Protein AF-A0A934X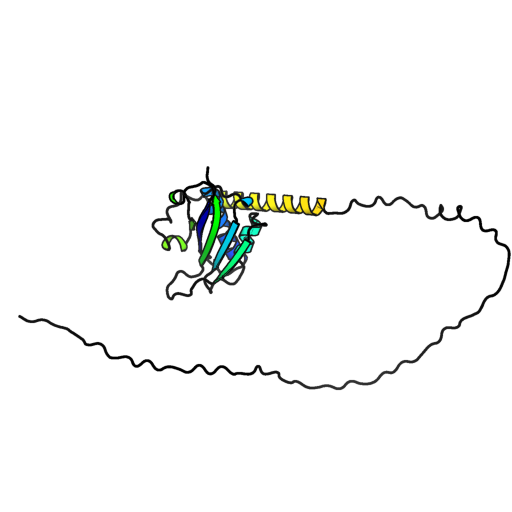RV8-F1 (afdb_monomer)

Radius of gyration: 34.75 Å; Cα contacts (8 Å, |Δi|>4): 257; chains: 1; bounding box: 82×87×106 Å

pLDDT: mean 76.6, std 26.02, range [30.84, 98.75]

Mean predicted aligned error: 16.22 Å

Nearest PDB structures (foldseek):
  1ufy-assembly1_A  TM=9.567E-01  e=1.378E-13  Thermus thermophilus HB8
  1xho-assembly1_B  TM=9.890E-01  e=2.404E-12  Acetivibrio thermocellus
  1dbf-assembly1_C  TM=9.463E-01  e=2.730E-12  Bacillus subtilis
  1fnk-assembly1_A  TM=9.542E-01  e=5.153E-12  Bacillus subtilis
  8cuu-assembly1_B 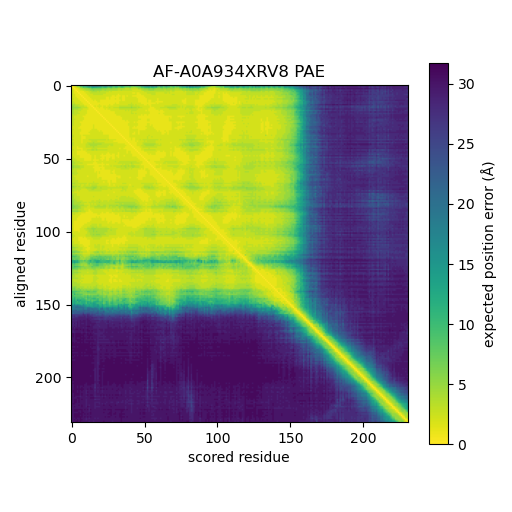 TM=9.076E-01  e=9.876E-13  synthetic construct

Secondary structure (DSSP, 8-state):
---EEEEEEEEEE-SS--HHHHHHHHHHHHHHHHHHHT--GGGEEEEEEEE-TT--SS-THHHHHHTT-SSSEEEEEEPP--TTS--SEEEEEEEEEESS-GGG---EE-GGGGGG-TTT--PPPP-HHHHHHHHHHHHHHHHHHHHHHHHHTSPP--------TTGGGSS----------------------------------PPP----------PPPPP--------

Sequence (231 aa):
MTIVCRGVRGATTVDSNTREEVLRRTREMLALMIRLNGIHPDEVAAALFTTTTDVNSEFPAFAARQLGWLNAALMCGHEMAVPGALGMCIRVLVFWNTDRAAADLHHVYVRGARHLRPDKAALPPVNWDSLNDWIERQMQSWRERRQAQNQALLPPRRARAGRNRYDLCQLRGFSAHENSRQPSIEPRSGPGHRGRARRRSRDGERLPRHFRASMVRIRSKPASSTSTSRC

Solvent-accessible surface area (backbone atoms only — not comparable to full-atom values): 14881 Å² total; per-residue (Å²): 133,69,75,41,80,41,82,43,44,39,29,31,44,43,97,53,70,38,48,67,43,45,35,48,46,41,36,56,51,51,51,49,36,29,69,70,60,66,62,53,55,91,39,33,63,32,35,44,32,30,23,25,84,75,46,75,55,62,68,54,61,57,28,45,42,51,70,53,38,73,86,32,49,69,47,78,49,71,43,86,88,56,88,93,54,82,67,39,28,43,36,36,41,33,37,32,53,37,65,72,57,80,90,77,58,58,46,38,32,38,76,78,32,25,74,80,40,69,94,54,32,82,66,78,90,78,60,62,67,68,49,49,58,48,51,52,54,49,34,49,55,47,50,51,52,50,50,52,52,56,57,69,68,50,75,80,79,75,73,78,72,81,72,62,88,72,72,77,70,75,84,64,91,68,85,91,73,87,79,94,80,87,82,90,81,84,87,84,85,83,85,89,82,88,85,86,89,87,83,88,78,94,83,82,88,78,81,88,87,83,80,86,78,84,81,80,84,78,82,81,79,85,84,85,85,86,80,85,89,84,135

Foldseek 3Di:
DDWDWDKAKWKDAFPDQAACRLLVRLLLGVLVQCVQAVADLVQWQAKEKEAAPRRDNDDSVVSVVLLPNVPHHYYYYYDDPDPPDDHRMMMMIITGTDPDDNVSRQHDQDDPRCVVCVPRNDDDDDDSVVSVVVSVVSSVVVVVVVVVVVVVPDDPDPDPPPPPVPPVPPPDPDDDDDDDDDDDDDDDDDDDDDDDDDDDDDDDDDDDDDDDDDDDDDDDDDDDDDDDDDD

Structure (mmCIF, N/CA/C/O backbone):
data_AF-A0A934XRV8-F1
#
_entry.id   AF-A0A934XRV8-F1
#
loop_
_atom_site.group_PDB
_atom_site.id
_atom_site.type_symbol
_atom_site.label_atom_id
_atom_site.label_alt_id
_atom_site.label_comp_id
_atom_site.label_asym_id
_atom_site.label_entity_id
_atom_site.label_seq_id
_atom_site.pdbx_PDB_ins_code
_atom_site.Cartn_x
_atom_site.Cartn_y
_atom_site.Cartn_z
_atom_site.occupancy
_atom_site.B_iso_or_equiv
_atom_site.auth_seq_id
_atom_site.auth_comp_id
_atom_site.auth_asym_id
_atom_site.auth_atom_id
_atom_site.pdbx_PDB_model_num
ATOM 1 N N . MET A 1 1 ? -22.792 -6.027 14.990 1.00 76.12 1 MET A N 1
ATOM 2 C CA . MET A 1 1 ? -21.979 -6.403 13.814 1.00 76.12 1 MET A CA 1
ATOM 3 C C . MET A 1 1 ? -20.724 -7.096 14.319 1.00 76.12 1 MET A C 1
ATOM 5 O O . MET A 1 1 ? -20.192 -6.662 15.333 1.00 76.12 1 MET A O 1
ATOM 9 N N . THR A 1 2 ? -20.313 -8.203 13.702 1.00 89.88 2 THR A N 1
ATOM 10 C CA . THR A 1 2 ? -19.162 -8.995 14.170 1.00 89.88 2 THR A CA 1
ATOM 11 C C . THR A 1 2 ? -17.895 -8.502 13.488 1.00 89.88 2 THR A C 1
ATOM 13 O O . THR A 1 2 ? -17.806 -8.556 12.265 1.00 89.88 2 THR A O 1
ATOM 16 N N . ILE A 1 3 ? -16.915 -8.052 14.270 1.00 94.56 3 ILE A N 1
ATOM 17 C CA . ILE A 1 3 ? -15.599 -7.663 13.757 1.00 94.56 3 ILE A CA 1
ATOM 18 C C . ILE A 1 3 ? -14.755 -8.918 13.547 1.00 94.56 3 ILE A C 1
ATOM 20 O O . ILE A 1 3 ? -14.587 -9.725 14.462 1.00 94.56 3 ILE A O 1
ATOM 24 N N . VAL A 1 4 ? -14.218 -9.078 12.340 1.00 96.56 4 VAL A N 1
ATOM 25 C CA . VAL A 1 4 ? -13.351 -10.198 11.961 1.00 96.56 4 VAL A CA 1
ATOM 26 C C . VAL A 1 4 ? -12.124 -9.694 11.209 1.00 96.56 4 VAL A C 1
ATOM 28 O O . VAL A 1 4 ? -12.176 -8.693 10.496 1.00 96.56 4 VAL A O 1
ATOM 31 N N . CYS A 1 5 ? -11.009 -10.411 11.336 1.00 97.38 5 CYS A N 1
ATOM 32 C CA . CYS A 1 5 ? -9.799 -10.093 10.585 1.00 97.38 5 CYS A CA 1
ATOM 33 C C . CYS A 1 5 ? -9.932 -10.565 9.129 1.00 97.38 5 CYS A C 1
ATOM 35 O O . CYS A 1 5 ? -10.217 -11.737 8.857 1.00 97.38 5 CYS A O 1
ATOM 37 N N . ARG A 1 6 ? -9.724 -9.649 8.179 1.00 97.75 6 ARG A N 1
ATOM 38 C CA . ARG A 1 6 ? -9.790 -9.884 6.734 1.00 97.75 6 ARG A CA 1
ATOM 39 C C . ARG A 1 6 ? -8.506 -9.445 6.041 1.00 97.75 6 ARG A C 1
ATOM 41 O O . ARG A 1 6 ? -7.846 -8.495 6.448 1.00 97.75 6 ARG A O 1
ATOM 48 N N . GLY A 1 7 ? -8.172 -10.142 4.958 1.00 97.88 7 GLY A N 1
ATOM 49 C CA . GLY A 1 7 ? -7.021 -9.829 4.118 1.00 97.88 7 GLY A CA 1
ATOM 50 C C . GLY A 1 7 ? -7.393 -8.926 2.943 1.00 97.88 7 GLY A C 1
ATOM 51 O O . GLY A 1 7 ? -8.148 -9.352 2.070 1.00 97.88 7 GLY A O 1
ATOM 52 N N . VAL A 1 8 ? -6.809 -7.730 2.856 1.00 98.12 8 VAL A N 1
ATOM 53 C CA . VAL A 1 8 ? -6.907 -6.863 1.667 1.00 98.12 8 VAL A CA 1
ATOM 54 C C . VAL A 1 8 ? -5.588 -6.917 0.903 1.00 98.12 8 VAL A C 1
ATOM 56 O O . VAL A 1 8 ? -4.509 -6.786 1.477 1.00 98.12 8 VAL A O 1
ATOM 59 N N . ARG A 1 9 ? -5.664 -7.132 -0.413 1.00 98.19 9 ARG A N 1
ATOM 60 C CA . ARG A 1 9 ? -4.484 -7.281 -1.279 1.00 98.19 9 ARG A CA 1
ATOM 61 C C . ARG A 1 9 ? -4.263 -6.018 -2.089 1.00 98.19 9 ARG A C 1
ATOM 63 O O . ARG A 1 9 ? -5.220 -5.453 -2.612 1.00 98.19 9 ARG A O 1
ATOM 70 N N . GLY A 1 10 ? -3.000 -5.643 -2.229 1.00 98.25 10 GLY A N 1
ATOM 71 C CA . GLY A 1 10 ? -2.552 -4.615 -3.155 1.00 98.25 10 GLY A CA 1
ATOM 72 C C . GLY A 1 10 ? -1.364 -5.101 -3.980 1.00 98.25 10 GLY A C 1
ATOM 73 O O . GLY A 1 10 ? -0.555 -5.896 -3.490 1.00 98.25 10 GLY A O 1
ATOM 74 N N . ALA A 1 11 ? -1.255 -4.641 -5.222 1.00 98.44 11 ALA A N 1
ATOM 75 C CA . ALA A 1 11 ? -0.045 -4.761 -6.021 1.00 98.44 11 ALA A CA 1
ATOM 76 C C . ALA A 1 11 ? 0.122 -3.574 -6.981 1.00 98.44 11 ALA A C 1
ATOM 78 O O . ALA A 1 11 ? -0.841 -3.079 -7.574 1.00 98.44 11 ALA A O 1
ATOM 79 N N . THR A 1 12 ? 1.370 -3.150 -7.158 1.00 98.31 12 THR A N 1
ATOM 80 C CA . THR A 1 12 ? 1.781 -2.083 -8.076 1.00 98.31 12 THR A CA 1
ATOM 81 C C . THR A 1 12 ? 3.145 -2.411 -8.683 1.00 98.31 12 THR A C 1
ATOM 83 O O . THR A 1 12 ? 3.825 -3.342 -8.243 1.00 98.31 12 THR A O 1
ATOM 86 N N . THR A 1 13 ? 3.547 -1.650 -9.694 1.00 98.38 13 THR A N 1
ATOM 87 C CA . THR A 1 13 ? 4.891 -1.706 -10.277 1.00 98.38 13 THR A CA 1
ATOM 88 C C . THR A 1 13 ? 5.576 -0.351 -10.178 1.00 98.38 13 THR A C 1
ATOM 90 O O . THR A 1 13 ? 4.909 0.688 -10.168 1.00 98.38 13 THR A O 1
ATOM 93 N N . VAL A 1 14 ? 6.902 -0.379 -10.100 1.00 98.31 14 VAL A N 1
ATOM 94 C CA . VAL A 1 14 ? 7.777 0.796 -10.162 1.00 98.31 14 VAL A CA 1
ATOM 95 C C . VAL A 1 14 ? 8.456 0.859 -11.525 1.00 98.31 14 VAL A C 1
ATOM 97 O O . VAL A 1 14 ? 8.804 -0.177 -12.085 1.00 98.31 14 VAL A O 1
ATOM 100 N N . ASP A 1 15 ? 8.654 2.064 -12.060 1.00 97.38 15 ASP A N 1
ATOM 101 C CA . ASP A 1 15 ? 9.327 2.222 -13.360 1.00 97.38 15 ASP A CA 1
ATOM 102 C C . ASP A 1 15 ? 10.857 2.212 -13.212 1.00 97.38 15 ASP A C 1
ATOM 104 O O . ASP A 1 15 ? 11.587 1.890 -14.145 1.00 97.38 15 ASP A O 1
ATOM 108 N N . SER A 1 16 ? 11.357 2.553 -12.020 1.00 97.75 16 SER A N 1
ATOM 109 C CA . SER A 1 16 ? 12.780 2.540 -11.684 1.00 97.75 16 SER A CA 1
ATOM 110 C C . SER A 1 16 ? 12.999 2.139 -10.223 1.00 97.75 16 SER A C 1
ATOM 112 O O . SER A 1 16 ? 12.170 2.416 -9.354 1.00 97.75 16 SER A O 1
ATOM 114 N N . ASN A 1 17 ? 14.121 1.475 -9.937 1.00 98.12 17 ASN A N 1
ATOM 115 C CA . ASN A 1 17 ? 14.487 1.057 -8.582 1.00 98.12 17 ASN A CA 1
ATOM 116 C C . ASN A 1 17 ? 15.161 2.220 -7.832 1.00 98.12 17 ASN A C 1
ATOM 118 O O . ASN A 1 17 ? 16.349 2.185 -7.523 1.00 98.12 17 ASN A O 1
ATOM 122 N N . THR A 1 18 ? 14.395 3.278 -7.569 1.00 98.62 18 THR A N 1
ATOM 123 C CA . THR A 1 18 ? 14.818 4.441 -6.774 1.00 98.62 18 THR A CA 1
ATOM 124 C C . THR A 1 18 ? 13.965 4.552 -5.517 1.00 98.62 18 THR A C 1
ATOM 126 O O . THR A 1 18 ? 12.838 4.048 -5.474 1.00 98.62 18 THR A O 1
ATOM 129 N N . ARG A 1 19 ? 14.504 5.178 -4.466 1.00 98.44 19 ARG A N 1
ATOM 130 C CA . ARG A 1 19 ? 13.808 5.319 -3.181 1.00 98.44 19 ARG A CA 1
ATOM 131 C C . ARG A 1 19 ? 12.492 6.075 -3.357 1.00 98.44 19 ARG A C 1
ATOM 133 O O . ARG A 1 19 ? 11.453 5.675 -2.834 1.00 98.44 19 ARG A O 1
ATOM 140 N N . GLU A 1 20 ? 12.534 7.168 -4.105 1.00 98.12 20 GLU A N 1
ATOM 141 C CA . GLU A 1 20 ? 11.407 8.060 -4.351 1.00 98.12 20 GLU A CA 1
ATOM 142 C C . GLU A 1 20 ? 10.283 7.318 -5.073 1.00 98.12 20 GLU A C 1
ATOM 144 O O . GLU A 1 20 ? 9.124 7.410 -4.663 1.00 98.12 20 GLU A O 1
ATOM 149 N N . GLU A 1 21 ? 10.635 6.533 -6.093 1.00 98.12 21 GLU A N 1
ATOM 150 C CA . GLU A 1 21 ? 9.684 5.774 -6.896 1.00 98.12 21 GLU A CA 1
ATOM 151 C C . GLU A 1 21 ? 9.015 4.660 -6.087 1.00 98.12 21 GLU A C 1
ATOM 153 O O . GLU A 1 21 ? 7.784 4.576 -6.057 1.00 98.12 21 GLU A O 1
ATOM 158 N N . VAL A 1 22 ? 9.799 3.859 -5.357 1.00 98.56 22 VAL A N 1
ATOM 159 C CA . VAL A 1 22 ? 9.279 2.795 -4.481 1.00 98.56 22 VAL A CA 1
ATOM 160 C C . VAL A 1 22 ? 8.286 3.358 -3.474 1.00 98.56 22 VAL A C 1
ATOM 162 O O . VAL A 1 22 ? 7.170 2.845 -3.336 1.00 98.56 22 VAL A O 1
ATOM 165 N N . LEU A 1 23 ? 8.648 4.449 -2.800 1.00 98.44 23 LEU A N 1
ATOM 166 C CA . LEU A 1 23 ? 7.772 5.055 -1.808 1.00 98.44 23 LEU A CA 1
ATOM 167 C C . LEU A 1 23 ? 6.529 5.680 -2.442 1.00 98.44 23 LEU A C 1
ATOM 169 O O . LEU A 1 23 ? 5.434 5.526 -1.905 1.00 98.44 23 LEU A O 1
ATOM 173 N N . ARG A 1 24 ? 6.667 6.366 -3.581 1.00 98.12 24 ARG A N 1
ATOM 174 C CA . ARG A 1 24 ? 5.544 7.002 -4.277 1.00 98.12 24 ARG A CA 1
ATOM 175 C C . ARG A 1 24 ? 4.526 5.977 -4.758 1.00 98.12 24 ARG A C 1
ATOM 177 O O . ARG A 1 24 ? 3.354 6.093 -4.408 1.00 98.12 24 ARG A O 1
ATOM 184 N N . ARG A 1 25 ? 4.966 4.937 -5.471 1.00 98.12 25 ARG A N 1
ATOM 185 C CA . ARG A 1 25 ? 4.078 3.871 -5.961 1.00 98.12 25 ARG A CA 1
ATOM 186 C C . ARG A 1 25 ? 3.420 3.107 -4.816 1.00 98.12 25 ARG A C 1
ATOM 188 O O . ARG A 1 25 ? 2.241 2.766 -4.914 1.00 98.12 25 ARG A O 1
ATOM 195 N N . THR A 1 26 ? 4.142 2.885 -3.717 1.00 98.50 26 THR A N 1
ATOM 196 C CA . THR A 1 26 ? 3.567 2.248 -2.524 1.00 98.50 26 THR A CA 1
ATOM 197 C C . THR A 1 26 ? 2.509 3.136 -1.866 1.00 98.50 26 THR A C 1
ATOM 199 O O . THR A 1 26 ? 1.432 2.639 -1.544 1.00 98.50 26 THR A O 1
ATOM 202 N N . ARG A 1 27 ? 2.760 4.447 -1.708 1.00 98.19 27 ARG A N 1
ATOM 203 C CA . ARG A 1 27 ? 1.769 5.396 -1.162 1.00 98.19 27 ARG A CA 1
ATOM 204 C C . ARG A 1 27 ? 0.512 5.456 -2.019 1.00 98.19 27 ARG A C 1
ATOM 206 O O . ARG A 1 27 ? -0.577 5.349 -1.476 1.00 98.19 27 ARG A O 1
ATOM 213 N N . GLU A 1 28 ? 0.660 5.579 -3.335 1.00 98.19 28 GLU A N 1
ATOM 214 C CA . GLU A 1 28 ? -0.455 5.582 -4.289 1.00 98.19 28 GLU A CA 1
ATOM 215 C C . GLU A 1 28 ? -1.332 4.327 -4.147 1.00 98.19 28 GLU A C 1
ATOM 217 O O . GLU A 1 28 ? -2.554 4.420 -4.034 1.00 98.19 28 GLU A O 1
ATOM 222 N N . MET A 1 29 ? -0.707 3.146 -4.099 1.00 98.19 29 MET A N 1
ATOM 223 C CA . MET A 1 29 ? -1.409 1.875 -3.913 1.00 98.19 29 MET A CA 1
ATOM 224 C C . MET A 1 29 ? -2.157 1.829 -2.573 1.00 98.19 29 MET A C 1
ATOM 226 O O . MET A 1 29 ? -3.347 1.518 -2.549 1.00 98.19 29 MET A O 1
ATOM 230 N N . LEU A 1 30 ? -1.487 2.159 -1.464 1.00 98.31 30 LEU A N 1
ATOM 231 C CA . LEU A 1 30 ? -2.097 2.155 -0.130 1.00 98.31 30 LEU A CA 1
ATOM 232 C C . LEU A 1 30 ? -3.222 3.191 -0.008 1.00 98.31 30 LEU A C 1
ATOM 234 O O . LEU A 1 30 ? -4.266 2.894 0.564 1.00 98.31 30 LEU A O 1
ATOM 238 N N . ALA A 1 31 ? -3.051 4.379 -0.586 1.00 97.69 31 ALA A N 1
ATOM 239 C CA . ALA A 1 31 ? -4.060 5.431 -0.598 1.00 97.69 31 ALA A CA 1
ATOM 240 C C . ALA A 1 31 ? -5.339 4.989 -1.317 1.00 97.69 31 ALA A C 1
ATOM 242 O O . ALA A 1 31 ? -6.440 5.227 -0.821 1.00 97.69 31 ALA A O 1
ATOM 243 N N . LEU A 1 32 ? -5.212 4.293 -2.451 1.00 97.12 32 LEU A N 1
ATOM 244 C CA . LEU A 1 32 ? -6.364 3.698 -3.132 1.00 97.12 32 LEU A CA 1
ATOM 245 C C . LEU A 1 32 ? -7.038 2.624 -2.286 1.00 97.12 32 LEU A C 1
ATOM 247 O O . LEU A 1 32 ? -8.263 2.616 -2.190 1.00 97.12 32 LEU A O 1
ATOM 251 N N . MET A 1 33 ? -6.257 1.750 -1.645 1.00 97.31 33 MET A N 1
ATOM 252 C CA . MET A 1 33 ? -6.807 0.727 -0.752 1.00 97.31 33 MET A CA 1
ATOM 253 C C . MET A 1 33 ? -7.605 1.367 0.384 1.00 97.31 33 MET A C 1
ATOM 255 O O . MET A 1 33 ? -8.720 0.927 0.654 1.00 97.31 33 MET A O 1
ATOM 259 N N . ILE A 1 34 ? -7.071 2.428 0.996 1.00 96.94 34 ILE A N 1
ATOM 260 C CA . ILE A 1 34 ? -7.740 3.186 2.056 1.00 96.94 34 ILE A CA 1
ATOM 261 C C . ILE A 1 34 ? -9.022 3.833 1.529 1.00 96.94 34 ILE A C 1
ATOM 263 O O . ILE A 1 34 ? -10.073 3.641 2.127 1.00 96.94 34 ILE A O 1
ATOM 267 N N . ARG A 1 35 ? -8.981 4.545 0.395 1.00 95.31 35 ARG A N 1
ATOM 268 C CA . ARG A 1 35 ? -10.158 5.250 -0.144 1.00 95.31 35 ARG A CA 1
ATOM 269 C C . ARG A 1 35 ? -11.288 4.314 -0.569 1.00 95.31 35 ARG A C 1
ATOM 271 O O . ARG A 1 35 ? -12.445 4.646 -0.352 1.00 95.31 35 ARG A O 1
ATOM 278 N N . LEU A 1 36 ? -10.968 3.173 -1.178 1.00 95.50 36 LEU A N 1
ATOM 279 C CA . LEU A 1 36 ? -11.979 2.225 -1.661 1.00 95.50 36 LEU A CA 1
ATOM 280 C C . LEU A 1 36 ? -12.593 1.396 -0.530 1.00 95.50 36 LEU A C 1
ATOM 282 O O . LEU A 1 36 ? -13.754 0.999 -0.609 1.00 95.50 36 LEU A O 1
ATOM 286 N N . ASN A 1 37 ? -11.816 1.114 0.517 1.00 96.69 37 ASN A N 1
ATOM 287 C CA . ASN A 1 37 ? -12.275 0.267 1.612 1.00 96.69 37 ASN A CA 1
ATOM 288 C C . ASN A 1 37 ? -12.726 1.052 2.853 1.00 96.69 37 ASN A C 1
ATOM 290 O O . ASN A 1 37 ? -13.469 0.504 3.659 1.00 96.69 37 ASN A O 1
ATOM 294 N N . GLY A 1 38 ? -12.325 2.316 3.002 1.00 95.75 38 GLY A N 1
ATOM 295 C CA . GLY A 1 38 ? -12.568 3.107 4.210 1.00 95.75 38 GLY A CA 1
ATOM 296 C C . GLY A 1 38 ? -11.696 2.688 5.398 1.00 95.75 38 GLY A C 1
ATOM 297 O O . GLY A 1 38 ? -12.114 2.854 6.533 1.00 95.75 38 GLY A O 1
ATOM 298 N N . ILE A 1 39 ? -10.510 2.121 5.148 1.00 97.06 39 ILE A N 1
ATOM 299 C CA . ILE A 1 39 ? -9.637 1.569 6.199 1.00 97.06 39 ILE A CA 1
ATOM 300 C C . ILE A 1 39 ? -9.147 2.685 7.124 1.00 97.06 39 ILE A C 1
ATOM 302 O O . ILE A 1 39 ? -8.450 3.599 6.668 1.00 97.06 39 ILE A O 1
ATOM 306 N N . HIS A 1 40 ? -9.418 2.563 8.424 1.00 95.12 40 HIS A N 1
ATO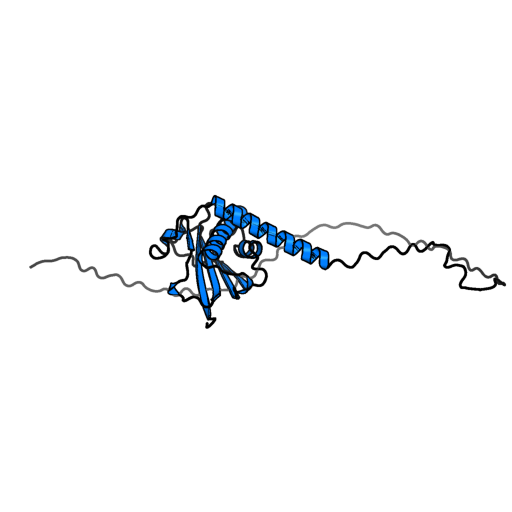M 307 C CA . HIS A 1 40 ? -8.804 3.422 9.429 1.00 95.12 40 HIS A CA 1
ATOM 308 C C . HIS A 1 40 ? -7.479 2.816 9.938 1.00 95.12 40 HIS A C 1
ATOM 310 O O . HIS A 1 40 ? -7.407 1.603 10.145 1.00 95.12 40 HIS A O 1
ATOM 316 N N . PRO A 1 41 ? -6.413 3.612 10.174 1.00 92.88 41 PRO A N 1
ATOM 317 C CA . PRO A 1 41 ? -5.129 3.091 10.659 1.00 92.88 41 PRO A CA 1
ATOM 318 C C . PRO A 1 41 ? -5.217 2.244 11.935 1.00 92.88 41 PRO A C 1
ATOM 320 O O . PRO A 1 41 ? -4.496 1.258 12.048 1.00 92.88 41 PRO A O 1
ATOM 323 N N . ASP A 1 42 ? -6.113 2.596 12.861 1.00 93.88 42 ASP A N 1
ATOM 324 C CA . ASP A 1 42 ? -6.288 1.878 14.136 1.00 93.88 42 ASP A CA 1
ATOM 325 C C . ASP A 1 42 ? -6.960 0.500 13.980 1.00 93.88 42 ASP A C 1
ATOM 327 O O . ASP A 1 42 ? -6.910 -0.326 14.887 1.00 93.88 42 ASP A O 1
ATOM 331 N N . GLU A 1 43 ? -7.562 0.222 12.823 1.00 96.06 43 GLU A N 1
ATOM 332 C CA . GLU A 1 43 ? -8.195 -1.066 12.516 1.00 96.06 43 GLU A CA 1
ATOM 333 C C . GLU A 1 43 ? -7.223 -2.044 11.834 1.00 96.06 43 GLU A C 1
ATOM 335 O O . GLU A 1 43 ? -7.535 -3.226 11.644 1.00 96.06 43 GLU A O 1
ATOM 340 N N . VAL A 1 44 ? -6.043 -1.565 11.430 1.00 97.62 44 VAL A N 1
ATOM 341 C CA . VAL A 1 44 ? -5.021 -2.375 10.766 1.00 97.62 44 VAL A CA 1
ATOM 342 C C . VAL A 1 44 ? -4.214 -3.127 11.816 1.00 97.62 44 VAL A C 1
ATOM 344 O O . VAL A 1 44 ? -3.372 -2.556 12.505 1.00 97.62 44 VAL A O 1
ATOM 347 N N . ALA A 1 45 ? -4.421 -4.440 11.897 1.00 96.62 45 ALA A N 1
ATOM 348 C CA . ALA A 1 45 ? -3.664 -5.299 12.800 1.00 96.62 45 ALA A CA 1
ATOM 349 C C . ALA A 1 45 ? -2.198 -5.428 12.351 1.00 96.62 45 ALA A C 1
ATOM 351 O O . ALA A 1 45 ? -1.268 -5.276 13.144 1.00 96.62 45 ALA A O 1
ATOM 352 N N . ALA A 1 46 ? -1.987 -5.706 11.062 1.00 98.31 46 ALA A N 1
ATOM 353 C CA . ALA A 1 46 ? -0.661 -5.884 10.482 1.00 98.31 46 ALA A CA 1
ATOM 354 C C . ALA A 1 46 ? -0.671 -5.690 8.961 1.00 98.31 46 ALA A C 1
ATOM 356 O O . ALA A 1 46 ? -1.714 -5.784 8.314 1.00 98.31 46 ALA A O 1
ATOM 357 N N . ALA A 1 47 ? 0.504 -5.492 8.366 1.00 98.62 47 ALA A N 1
ATOM 358 C CA . ALA A 1 47 ? 0.678 -5.549 6.921 1.00 98.62 47 ALA A CA 1
ATOM 359 C C . ALA A 1 47 ? 2.012 -6.191 6.526 1.00 98.62 47 ALA A C 1
ATOM 361 O O . ALA A 1 47 ? 3.072 -5.869 7.069 1.00 98.62 47 ALA A O 1
ATOM 362 N N . LEU A 1 48 ? 1.944 -7.084 5.540 1.00 98.75 48 LEU A N 1
ATOM 363 C CA . LEU A 1 48 ? 3.095 -7.745 4.935 1.00 98.75 48 LEU A CA 1
ATOM 364 C C . LEU A 1 48 ? 3.320 -7.165 3.546 1.00 98.75 48 LEU A C 1
ATOM 366 O O . LEU A 1 48 ? 2.439 -7.241 2.690 1.00 98.75 48 LEU A O 1
ATOM 370 N N . PHE A 1 49 ? 4.502 -6.609 3.324 1.00 98.75 49 PHE A N 1
ATOM 371 C CA . PHE A 1 49 ? 4.942 -6.108 2.031 1.00 98.75 49 PHE A CA 1
ATOM 372 C C . PHE A 1 49 ? 5.902 -7.109 1.406 1.00 98.75 49 PHE A C 1
ATOM 374 O O . PHE A 1 49 ? 6.828 -7.574 2.071 1.00 98.75 49 PHE A O 1
ATOM 381 N N . THR A 1 50 ? 5.718 -7.408 0.124 1.00 98.69 50 THR A N 1
ATOM 382 C CA . THR A 1 50 ? 6.706 -8.166 -0.645 1.00 98.69 50 THR A CA 1
ATOM 383 C C . THR A 1 50 ? 7.172 -7.368 -1.848 1.00 98.69 50 THR A C 1
ATOM 385 O O . THR A 1 50 ? 6.389 -6.652 -2.475 1.00 98.69 50 THR A O 1
ATOM 388 N N . THR A 1 51 ? 8.457 -7.466 -2.168 1.00 98.62 51 THR A N 1
ATOM 389 C CA . THR A 1 51 ? 9.022 -6.911 -3.399 1.00 98.62 51 THR A CA 1
ATOM 390 C C . THR A 1 51 ? 9.646 -8.014 -4.230 1.00 98.62 51 THR A C 1
ATOM 392 O O . THR A 1 51 ? 10.163 -8.991 -3.691 1.00 98.62 51 THR A O 1
ATOM 395 N N . THR A 1 52 ? 9.629 -7.880 -5.549 1.00 98.31 52 THR A N 1
ATOM 396 C CA . THR A 1 52 ? 10.549 -8.663 -6.378 1.00 98.31 52 THR A CA 1
ATOM 397 C C . THR A 1 52 ? 11.997 -8.279 -6.059 1.00 98.31 52 THR A C 1
ATOM 399 O O . THR A 1 52 ? 12.275 -7.185 -5.567 1.00 98.31 52 THR A O 1
ATOM 402 N N . THR A 1 53 ? 12.937 -9.196 -6.288 1.00 97.94 53 THR A N 1
ATOM 403 C CA . THR A 1 53 ? 14.347 -9.036 -5.880 1.00 97.94 53 THR A CA 1
ATOM 404 C C . THR A 1 53 ? 15.083 -7.910 -6.613 1.00 97.94 53 THR A C 1
ATOM 406 O O . THR A 1 53 ? 16.136 -7.467 -6.164 1.00 97.94 53 THR A O 1
ATOM 409 N N . ASP A 1 54 ? 14.534 -7.445 -7.735 1.00 97.81 54 ASP A N 1
ATOM 410 C CA . ASP A 1 54 ? 14.988 -6.287 -8.513 1.00 97.81 54 ASP A CA 1
ATOM 411 C C . ASP A 1 54 ? 14.576 -4.930 -7.899 1.00 97.81 54 ASP A C 1
ATOM 413 O O . ASP A 1 54 ? 15.046 -3.887 -8.353 1.00 97.81 54 ASP A O 1
ATOM 417 N N . VAL A 1 55 ? 13.770 -4.927 -6.828 1.00 98.38 55 VAL A N 1
ATOM 418 C CA . VAL A 1 55 ? 13.420 -3.738 -6.038 1.00 98.38 55 VAL A CA 1
ATOM 419 C C . VAL A 1 55 ? 14.058 -3.830 -4.654 1.00 98.38 55 VAL A C 1
ATOM 421 O O . VAL A 1 55 ? 13.609 -4.583 -3.784 1.00 98.38 55 VAL A O 1
ATOM 424 N N . ASN A 1 56 ? 15.108 -3.037 -4.452 1.00 97.44 56 ASN A N 1
ATOM 425 C CA . ASN A 1 56 ? 15.932 -3.047 -3.238 1.00 97.44 56 ASN A CA 1
ATOM 426 C C . ASN A 1 56 ? 16.380 -1.648 -2.771 1.00 97.44 56 ASN A C 1
ATOM 428 O O . ASN A 1 56 ? 17.189 -1.540 -1.853 1.00 97.44 56 ASN A O 1
ATOM 432 N N . SER A 1 57 ? 15.861 -0.582 -3.385 1.00 97.88 57 SER A N 1
ATOM 433 C CA . SER A 1 57 ? 16.240 0.798 -3.068 1.00 97.88 57 SER A CA 1
ATOM 434 C C . SER A 1 57 ? 15.632 1.336 -1.768 1.00 97.88 57 SER A C 1
ATOM 436 O O . SER A 1 57 ? 16.171 2.281 -1.196 1.00 97.88 57 SER A O 1
ATOM 438 N N . GLU A 1 58 ? 14.511 0.772 -1.304 1.00 98.19 58 GLU A N 1
ATOM 439 C CA . GLU A 1 58 ? 13.811 1.209 -0.093 1.00 98.19 58 GLU A CA 1
ATOM 440 C C . GLU A 1 58 ? 12.826 0.150 0.434 1.00 98.19 58 GLU A C 1
ATOM 442 O O . GLU A 1 58 ? 12.320 -0.678 -0.323 1.00 98.19 58 GLU A O 1
ATOM 447 N N . PHE A 1 59 ? 12.491 0.217 1.727 1.00 98.25 59 PHE A N 1
ATOM 448 C CA . PHE A 1 59 ? 11.424 -0.560 2.349 1.00 98.25 59 PHE A CA 1
ATOM 449 C C . PHE A 1 59 ? 10.031 0.044 2.078 1.00 98.25 59 PHE A C 1
ATOM 451 O O . PHE A 1 59 ? 9.719 1.133 2.578 1.00 98.25 59 PHE A O 1
ATOM 458 N N . PRO A 1 60 ? 9.112 -0.686 1.414 1.00 98.19 60 PRO A N 1
ATOM 459 C CA . PRO A 1 60 ? 7.751 -0.205 1.158 1.00 98.19 60 PRO A CA 1
ATOM 460 C C . PRO A 1 60 ? 6.968 0.150 2.432 1.00 98.19 60 PRO A C 1
ATOM 462 O O . PRO A 1 60 ? 6.182 1.096 2.436 1.00 98.19 60 PRO A O 1
ATOM 465 N N . ALA A 1 61 ? 7.218 -0.546 3.547 1.00 97.88 61 ALA A N 1
ATOM 466 C CA . ALA A 1 61 ? 6.567 -0.275 4.832 1.00 97.88 61 ALA A CA 1
ATOM 467 C C . ALA A 1 61 ? 6.763 1.170 5.332 1.00 97.88 61 ALA A C 1
ATOM 469 O O . ALA A 1 61 ? 5.941 1.678 6.098 1.00 97.88 61 ALA A O 1
ATOM 470 N N . PHE A 1 62 ? 7.816 1.868 4.893 1.00 97.69 62 PHE A N 1
ATOM 471 C CA . PHE A 1 62 ? 8.005 3.273 5.241 1.00 97.69 62 PHE A CA 1
ATOM 472 C C . PHE A 1 62 ? 6.875 4.162 4.693 1.00 97.69 62 PHE A C 1
ATOM 474 O O . PHE A 1 62 ? 6.432 5.076 5.387 1.00 97.69 62 PHE A O 1
ATOM 481 N N . ALA A 1 63 ? 6.330 3.849 3.512 1.00 97.50 63 ALA A N 1
ATOM 482 C CA . ALA A 1 63 ? 5.176 4.553 2.951 1.00 97.50 63 ALA A CA 1
ATOM 483 C C . ALA A 1 63 ? 3.917 4.407 3.825 1.00 97.50 63 ALA A C 1
ATOM 485 O O . ALA A 1 63 ? 3.184 5.376 4.009 1.00 97.50 63 ALA A O 1
ATOM 486 N N . ALA A 1 64 ? 3.687 3.234 4.421 1.00 97.06 64 ALA A N 1
ATOM 487 C CA . ALA A 1 64 ? 2.562 3.027 5.335 1.00 97.06 64 ALA A CA 1
ATOM 488 C C . ALA A 1 64 ? 2.689 3.885 6.605 1.00 97.06 64 ALA A C 1
ATOM 490 O O . ALA A 1 64 ? 1.722 4.512 7.035 1.00 97.06 64 ALA A O 1
ATOM 491 N N . ARG A 1 65 ? 3.904 4.008 7.159 1.00 95.31 65 ARG A N 1
ATOM 492 C CA . ARG A 1 65 ? 4.168 4.908 8.297 1.00 95.31 65 ARG A CA 1
ATOM 493 C C . ARG A 1 65 ? 3.896 6.371 7.952 1.00 95.31 65 ARG A C 1
ATOM 495 O O . ARG A 1 65 ? 3.359 7.099 8.780 1.00 95.31 65 ARG A O 1
ATOM 502 N N . GLN A 1 66 ? 4.226 6.798 6.731 1.00 93.75 66 GLN A N 1
ATOM 503 C CA . GLN A 1 66 ? 3.918 8.152 6.250 1.00 93.75 66 GLN A CA 1
ATOM 504 C C . GLN A 1 66 ? 2.407 8.423 6.164 1.00 93.75 66 GLN A C 1
ATOM 506 O O . GLN A 1 66 ? 1.990 9.567 6.323 1.00 93.75 66 GLN A O 1
ATOM 511 N N . LEU A 1 67 ? 1.600 7.380 5.949 1.00 93.75 67 LEU A N 1
ATOM 512 C CA . LEU A 1 67 ? 0.136 7.442 5.916 1.00 93.75 67 LEU A CA 1
ATOM 513 C C . LEU A 1 67 ? -0.520 7.227 7.293 1.00 93.75 67 LEU A C 1
ATOM 515 O O . LEU A 1 67 ? -1.744 7.158 7.377 1.00 93.75 67 LEU A O 1
ATOM 519 N N . GLY A 1 68 ? 0.266 7.147 8.372 1.00 92.62 68 GLY A N 1
ATOM 520 C CA . GLY A 1 68 ? -0.254 7.074 9.740 1.00 92.62 68 GLY A CA 1
ATOM 521 C C . GLY A 1 68 ? -0.328 5.683 10.350 1.00 92.62 68 GLY A C 1
ATOM 522 O O . GLY A 1 68 ? -0.805 5.549 11.472 1.00 92.62 68 GLY A O 1
ATOM 523 N N . TRP A 1 69 ? 0.164 4.643 9.673 1.00 94.25 69 TRP A N 1
ATOM 524 C CA . TRP A 1 69 ? 0.203 3.282 10.222 1.00 94.25 69 TRP A CA 1
ATOM 525 C C . TRP A 1 69 ? 1.386 3.135 11.189 1.00 94.25 69 TRP A C 1
ATOM 527 O O . TRP A 1 69 ? 2.328 2.381 10.951 1.00 94.25 69 TRP A O 1
ATOM 537 N N . LEU A 1 70 ? 1.380 3.942 12.251 1.00 91.81 70 LEU A N 1
ATOM 538 C CA . LEU A 1 70 ? 2.465 4.028 13.230 1.00 91.81 70 LEU A CA 1
ATOM 539 C C . LEU A 1 70 ? 2.415 2.886 14.251 1.00 91.81 70 LEU A C 1
ATOM 541 O O . LEU A 1 70 ? 3.466 2.460 14.722 1.00 91.81 70 LEU A O 1
ATOM 545 N N . ASN A 1 71 ? 1.211 2.390 14.547 1.00 92.12 71 ASN A N 1
ATOM 546 C CA . ASN A 1 71 ? 0.965 1.346 15.546 1.00 92.12 71 ASN A CA 1
ATOM 547 C C . ASN A 1 71 ? 0.786 -0.053 14.930 1.00 92.12 71 ASN A C 1
ATOM 549 O O . ASN A 1 71 ? 0.873 -1.049 15.642 1.00 92.12 71 ASN A O 1
ATOM 553 N N . ALA A 1 72 ? 0.548 -0.139 13.618 1.00 95.44 72 ALA A N 1
ATOM 554 C CA . ALA A 1 72 ? 0.378 -1.412 12.925 1.00 95.44 72 ALA A CA 1
ATOM 555 C C . ALA A 1 72 ? 1.710 -2.176 12.830 1.00 95.44 72 ALA A C 1
ATOM 557 O O . ALA A 1 72 ? 2.765 -1.587 12.572 1.00 95.44 72 ALA A O 1
ATOM 558 N N . ALA A 1 73 ? 1.668 -3.503 12.968 1.00 97.88 73 ALA A N 1
ATOM 559 C CA . ALA A 1 73 ? 2.842 -4.346 12.756 1.00 97.88 73 ALA A CA 1
ATOM 560 C C . ALA A 1 73 ? 3.163 -4.445 11.253 1.00 97.88 73 ALA A C 1
ATOM 562 O O . ALA A 1 73 ? 2.384 -4.998 10.477 1.00 97.88 73 ALA A O 1
ATOM 563 N N . LEU A 1 74 ? 4.311 -3.910 10.825 1.00 98.44 74 LEU A N 1
ATOM 564 C CA . LEU A 1 74 ? 4.722 -3.894 9.416 1.00 98.44 74 LEU A CA 1
ATOM 565 C C . LEU A 1 74 ? 5.949 -4.781 9.198 1.00 98.44 74 LEU A C 1
ATOM 567 O O . LEU A 1 74 ? 6.950 -4.635 9.899 1.00 98.44 74 LEU A O 1
ATOM 571 N N . MET A 1 75 ? 5.905 -5.640 8.181 1.00 98.62 75 MET A N 1
ATOM 572 C CA . MET A 1 75 ? 7.030 -6.492 7.783 1.00 98.62 75 MET A CA 1
ATOM 573 C C . MET A 1 75 ? 7.240 -6.424 6.271 1.00 98.62 75 MET A C 1
ATOM 575 O O . MET A 1 75 ? 6.280 -6.314 5.512 1.00 98.62 75 MET A O 1
ATOM 579 N N . CYS A 1 76 ? 8.499 -6.477 5.839 1.00 98.50 76 CYS A N 1
ATOM 580 C CA . CYS A 1 76 ? 8.878 -6.559 4.429 1.00 98.50 76 CYS A CA 1
ATOM 581 C C . CYS A 1 76 ? 9.612 -7.877 4.161 1.00 98.50 76 CYS A C 1
ATOM 583 O O . CYS A 1 76 ? 10.364 -8.343 5.014 1.00 98.50 76 CYS A O 1
ATOM 585 N N . GLY A 1 77 ? 9.434 -8.432 2.967 1.00 98.38 77 GLY A N 1
ATOM 586 C CA . GLY A 1 77 ? 10.191 -9.576 2.468 1.00 98.38 77 GLY A CA 1
ATOM 587 C C . GLY A 1 77 ? 10.357 -9.527 0.953 1.00 98.38 77 GLY A C 1
ATOM 588 O O . GLY A 1 77 ? 9.779 -8.671 0.281 1.00 98.38 77 GLY A O 1
ATOM 589 N N . HIS A 1 78 ? 11.132 -10.459 0.409 1.00 98.19 78 HIS A N 1
ATOM 590 C CA . HIS A 1 78 ? 11.183 -10.668 -1.033 1.00 98.19 78 HIS A CA 1
ATOM 591 C C . HIS A 1 78 ? 10.168 -11.723 -1.460 1.00 98.19 78 HIS A C 1
ATOM 593 O O . HIS A 1 78 ? 9.967 -12.729 -0.783 1.00 98.19 78 HIS A O 1
ATOM 599 N N . GLU A 1 79 ? 9.519 -11.460 -2.586 1.00 98.06 79 GLU A N 1
ATOM 600 C CA . GLU A 1 79 ? 8.630 -12.395 -3.256 1.00 98.06 79 GLU A CA 1
ATOM 601 C C . GLU A 1 79 ? 9.434 -13.519 -3.920 1.00 98.06 79 GLU A C 1
ATOM 603 O O . GLU A 1 79 ? 10.612 -13.355 -4.252 1.00 98.06 79 GLU A O 1
ATOM 608 N N . MET A 1 80 ? 8.783 -14.658 -4.152 1.00 97.50 80 MET A N 1
ATOM 609 C CA . MET A 1 80 ? 9.383 -15.761 -4.897 1.00 97.50 80 MET A CA 1
ATOM 610 C C . MET A 1 80 ? 9.871 -15.307 -6.287 1.00 97.50 80 MET A C 1
ATOM 612 O O . MET A 1 80 ? 9.115 -14.741 -7.080 1.00 97.50 80 MET A O 1
ATOM 616 N N . ALA A 1 81 ? 11.133 -15.607 -6.604 1.00 96.88 81 ALA A N 1
ATOM 617 C CA . ALA A 1 81 ? 11.767 -15.271 -7.879 1.00 96.88 81 ALA A CA 1
ATOM 618 C C . ALA A 1 81 ? 11.426 -16.305 -8.970 1.00 96.88 81 ALA A C 1
ATOM 620 O O . ALA A 1 81 ? 12.244 -17.151 -9.331 1.00 96.88 81 ALA A O 1
ATOM 621 N N . VAL A 1 82 ? 10.190 -16.260 -9.475 1.00 97.50 82 VAL A N 1
ATOM 622 C CA . VAL A 1 82 ? 9.733 -17.139 -10.566 1.00 97.50 82 VAL A CA 1
ATOM 623 C C . VAL A 1 82 ? 10.193 -16.591 -11.927 1.00 97.50 82 VAL A C 1
ATOM 625 O O . VAL A 1 82 ? 9.916 -15.426 -12.227 1.00 97.50 82 VAL A O 1
ATOM 628 N N . PRO A 1 83 ? 10.848 -17.396 -12.788 1.00 96.81 83 PRO A N 1
ATOM 629 C CA . PRO A 1 83 ? 11.226 -16.968 -14.136 1.00 96.81 83 PRO A CA 1
ATOM 630 C C . PRO A 1 83 ? 10.022 -16.496 -14.963 1.00 96.81 83 PRO A C 1
ATOM 632 O O . PRO A 1 83 ? 8.987 -17.157 -14.994 1.00 96.81 83 PRO A O 1
ATOM 635 N N . GLY A 1 84 ? 10.157 -15.351 -15.638 1.00 94.31 84 GLY A N 1
ATOM 636 C CA . GLY A 1 84 ? 9.089 -14.761 -16.457 1.00 94.31 84 GLY A CA 1
ATOM 637 C C . GLY A 1 84 ? 7.954 -14.099 -15.666 1.00 94.31 84 GLY A C 1
ATOM 638 O O . GLY A 1 84 ? 7.013 -13.589 -16.271 1.00 94.31 84 GLY A O 1
ATOM 639 N N . ALA A 1 85 ? 8.024 -14.078 -14.331 1.00 95.50 85 ALA A N 1
ATOM 640 C CA . ALA A 1 85 ? 7.063 -13.342 -13.521 1.00 95.50 85 ALA A CA 1
ATOM 641 C C . ALA A 1 85 ? 7.241 -11.823 -13.657 1.00 95.50 85 ALA A C 1
ATOM 643 O O . ALA A 1 85 ? 8.278 -11.319 -14.084 1.00 95.50 85 ALA A O 1
ATOM 644 N N . LEU A 1 86 ? 6.204 -11.088 -13.251 1.00 96.56 86 LEU A N 1
ATOM 645 C CA . LEU A 1 86 ? 6.202 -9.630 -13.261 1.00 96.56 86 LEU A CA 1
ATOM 646 C C . LEU A 1 86 ? 7.299 -9.076 -12.337 1.00 96.56 86 LEU A C 1
ATOM 648 O O . LEU A 1 86 ? 7.165 -9.175 -11.113 1.00 96.56 86 LEU A O 1
ATOM 652 N N . GLY A 1 87 ? 8.333 -8.483 -12.938 1.00 97.00 87 GLY A N 1
ATOM 653 C CA . GLY A 1 87 ? 9.406 -7.760 -12.252 1.00 97.00 87 GLY A CA 1
ATOM 654 C C . GLY A 1 87 ? 8.977 -6.380 -11.753 1.00 97.00 87 GLY A C 1
ATOM 655 O O . GLY A 1 87 ? 7.850 -5.935 -11.992 1.00 97.00 87 GLY A O 1
ATOM 656 N N . MET A 1 88 ? 9.886 -5.709 -11.047 1.00 98.00 88 MET A N 1
ATOM 657 C CA . MET A 1 88 ? 9.703 -4.355 -10.514 1.00 98.00 88 MET A CA 1
ATOM 658 C C . MET A 1 88 ? 8.384 -4.174 -9.745 1.00 98.00 88 MET A C 1
ATOM 660 O O . MET A 1 88 ? 7.714 -3.144 -9.841 1.00 98.00 88 MET A O 1
ATOM 664 N N . CYS A 1 89 ? 7.964 -5.203 -9.007 1.00 98.38 89 CYS A N 1
ATOM 665 C CA . CYS A 1 89 ? 6.628 -5.297 -8.436 1.00 98.38 89 CYS A CA 1
ATOM 666 C C . CYS A 1 89 ? 6.661 -5.259 -6.908 1.00 98.38 89 CYS A C 1
ATOM 668 O O . CYS A 1 89 ? 7.415 -5.984 -6.259 1.00 98.38 89 CYS A O 1
ATOM 670 N N . ILE A 1 90 ? 5.774 -4.442 -6.342 1.00 98.69 90 ILE A N 1
ATOM 671 C CA . ILE A 1 90 ? 5.536 -4.324 -4.905 1.00 98.69 90 ILE A CA 1
ATOM 672 C C . ILE A 1 90 ? 4.133 -4.855 -4.626 1.00 98.69 90 ILE A C 1
ATOM 674 O O . ILE A 1 90 ? 3.170 -4.465 -5.290 1.00 98.69 90 ILE A O 1
ATOM 678 N N . ARG A 1 91 ? 4.006 -5.733 -3.634 1.00 98.69 91 ARG A N 1
ATOM 679 C CA . ARG A 1 91 ? 2.741 -6.321 -3.190 1.00 98.69 91 ARG A CA 1
ATOM 680 C C . ARG A 1 91 ? 2.539 -6.042 -1.710 1.00 98.69 91 ARG A C 1
ATOM 682 O O . ARG A 1 91 ? 3.498 -5.896 -0.955 1.00 98.69 91 ARG A O 1
ATOM 689 N N . VAL A 1 92 ? 1.281 -5.998 -1.294 1.00 98.75 92 VAL A N 1
ATOM 690 C CA . VAL A 1 92 ? 0.901 -5.901 0.114 1.00 98.75 92 VAL A CA 1
ATOM 691 C C . VAL A 1 92 ? -0.259 -6.843 0.427 1.00 98.75 92 VAL A C 1
ATOM 693 O O . VAL A 1 92 ? -1.174 -7.029 -0.385 1.00 98.75 92 VAL A O 1
ATOM 696 N N . LEU A 1 93 ? -0.212 -7.440 1.614 1.00 98.69 93 LEU A N 1
ATOM 697 C CA . LEU A 1 93 ? -1.341 -8.070 2.283 1.00 98.69 93 LEU A CA 1
ATOM 698 C C . LEU A 1 93 ? -1.574 -7.340 3.605 1.00 98.69 93 LEU A C 1
ATOM 700 O O . LEU A 1 93 ? -0.719 -7.357 4.486 1.00 98.69 93 LEU A O 1
ATOM 704 N N . VAL A 1 94 ? -2.729 -6.697 3.722 1.00 98.56 94 VAL A N 1
ATOM 705 C CA . VAL A 1 94 ? -3.159 -5.976 4.921 1.00 98.56 94 VAL A CA 1
ATOM 706 C C . VAL A 1 94 ? -4.105 -6.873 5.704 1.00 98.56 94 VAL A C 1
ATOM 708 O O . VAL A 1 94 ? -5.083 -7.359 5.139 1.00 98.56 94 VAL A O 1
ATOM 711 N N . PHE A 1 95 ? -3.820 -7.073 6.985 1.00 98.38 95 PHE A N 1
ATOM 712 C CA . PHE A 1 95 ? -4.710 -7.710 7.949 1.00 98.38 95 PHE A CA 1
ATOM 713 C C . PHE A 1 95 ? -5.547 -6.621 8.619 1.00 98.38 95 PHE A C 1
ATOM 715 O O . PHE A 1 95 ? -5.034 -5.841 9.423 1.00 98.38 95 PHE A O 1
ATOM 722 N N . TRP A 1 96 ? -6.820 -6.543 8.244 1.00 98.25 96 TRP A N 1
ATOM 723 C CA . TRP A 1 96 ? -7.744 -5.486 8.640 1.00 98.25 96 TRP A CA 1
ATOM 724 C C . TRP A 1 96 ? -8.901 -6.056 9.457 1.00 98.25 96 TRP A C 1
ATOM 726 O O . TRP A 1 96 ? -9.568 -6.993 9.016 1.00 98.25 96 TRP A O 1
ATOM 736 N N . ASN A 1 97 ? -9.140 -5.498 10.642 1.00 97.75 97 ASN A N 1
ATOM 737 C CA . ASN A 1 97 ? -10.289 -5.841 11.471 1.00 97.75 97 ASN A CA 1
ATOM 738 C C . ASN A 1 97 ? -11.502 -5.032 11.011 1.00 97.75 97 ASN A C 1
ATOM 740 O O . ASN A 1 97 ? -11.532 -3.818 11.168 1.00 97.75 97 ASN A O 1
ATOM 744 N N . THR A 1 98 ? -12.496 -5.705 10.438 1.00 97.06 98 THR A N 1
ATOM 745 C CA . THR A 1 98 ? -13.664 -5.051 9.839 1.00 97.06 98 THR A CA 1
ATOM 746 C C . THR A 1 98 ? -14.918 -5.902 10.011 1.00 97.06 98 THR A C 1
ATOM 748 O O . THR A 1 98 ? -14.841 -7.121 10.184 1.00 97.06 98 THR A O 1
ATOM 751 N N . ASP A 1 99 ? -16.080 -5.262 9.968 1.00 96.38 99 ASP A N 1
ATOM 752 C CA . ASP A 1 99 ? -17.390 -5.904 9.854 1.00 96.38 99 ASP A CA 1
ATOM 753 C C . ASP A 1 99 ? -17.800 -6.178 8.396 1.00 96.38 99 ASP A C 1
ATOM 755 O O . ASP A 1 99 ? -18.779 -6.888 8.155 1.00 96.38 99 ASP A O 1
ATOM 759 N N . ARG A 1 100 ? -17.043 -5.667 7.414 1.00 95.75 100 ARG A N 1
ATOM 760 C CA . ARG A 1 100 ? -17.307 -5.891 5.989 1.00 95.75 100 ARG A CA 1
ATOM 761 C C . ARG A 1 100 ? -17.147 -7.360 5.605 1.00 95.75 100 ARG A C 1
ATOM 763 O O . ARG A 1 100 ? -16.219 -8.060 6.036 1.00 95.75 100 ARG A O 1
ATOM 770 N N . ALA A 1 101 ? -18.020 -7.827 4.714 1.00 94.94 101 ALA A N 1
ATOM 771 C CA . ALA A 1 101 ? -17.882 -9.154 4.135 1.00 94.94 101 ALA A CA 1
ATOM 772 C C . ALA A 1 101 ? -16.668 -9.206 3.197 1.00 94.94 101 ALA A C 1
ATOM 774 O O . ALA A 1 101 ? -16.317 -8.232 2.536 1.00 94.94 101 ALA A O 1
ATOM 775 N N . ALA A 1 102 ? -16.036 -10.379 3.096 1.00 93.75 102 ALA A N 1
ATOM 776 C CA . ALA A 1 102 ? -14.857 -10.563 2.248 1.00 93.75 102 ALA A CA 1
ATOM 777 C C . ALA A 1 102 ? -15.136 -10.291 0.755 1.00 93.75 102 ALA A C 1
ATOM 779 O O . ALA A 1 102 ? -14.231 -9.884 0.029 1.00 93.75 102 ALA A O 1
ATOM 780 N N . ALA A 1 103 ? -16.377 -10.511 0.308 1.00 93.31 103 ALA A N 1
ATOM 781 C CA . ALA A 1 103 ? -16.809 -10.251 -1.064 1.00 93.31 103 ALA A CA 1
ATOM 782 C C . ALA A 1 103 ? -16.839 -8.752 -1.407 1.00 93.31 103 ALA A C 1
ATOM 784 O O . ALA A 1 103 ? -16.619 -8.396 -2.562 1.00 93.31 103 ALA A O 1
ATOM 785 N N . ASP A 1 104 ? -17.027 -7.892 -0.404 1.00 93.62 104 ASP A N 1
ATOM 786 C CA . ASP A 1 104 ? -17.149 -6.444 -0.583 1.00 93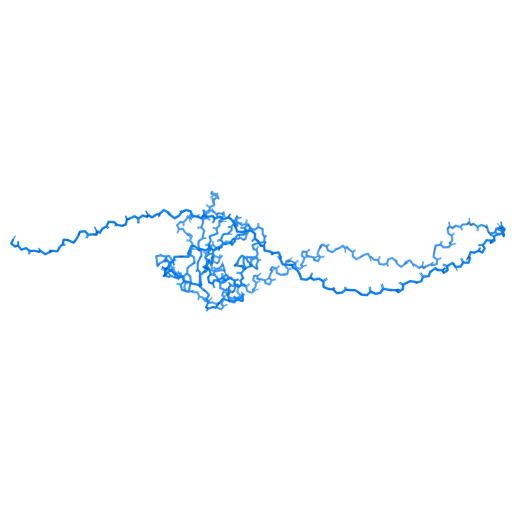.62 104 ASP A CA 1
ATOM 787 C C . ASP A 1 104 ? -15.792 -5.734 -0.534 1.00 93.62 104 ASP A C 1
ATOM 789 O O . ASP A 1 104 ? -15.730 -4.512 -0.646 1.00 93.62 104 ASP A O 1
ATOM 793 N N . LEU A 1 105 ? -14.697 -6.464 -0.306 1.00 95.25 105 LEU A N 1
ATOM 794 C CA . LEU A 1 105 ? -13.366 -5.880 -0.185 1.00 95.25 105 LEU A CA 1
ATOM 795 C C . LEU A 1 105 ? -12.784 -5.558 -1.561 1.00 95.25 105 LEU A C 1
ATOM 797 O O . LEU A 1 105 ? -12.667 -6.412 -2.444 1.00 95.25 105 LEU A O 1
ATOM 801 N N . HIS A 1 106 ? -12.326 -4.320 -1.714 1.00 95.88 106 HIS A N 1
ATOM 802 C CA . HIS A 1 106 ? -11.657 -3.863 -2.921 1.00 95.88 106 HIS A CA 1
ATOM 803 C C . HIS A 1 106 ? -10.156 -4.125 -2.821 1.00 95.88 106 HIS A C 1
ATOM 805 O O . HIS A 1 106 ? -9.416 -3.421 -2.129 1.00 95.88 106 HIS A O 1
ATOM 811 N N . HIS A 1 107 ? -9.698 -5.137 -3.549 1.00 96.94 107 HIS A N 1
ATOM 812 C CA . HIS A 1 107 ? -8.276 -5.377 -3.766 1.00 96.94 107 HIS A CA 1
ATOM 813 C C . HIS A 1 107 ? -7.755 -4.435 -4.858 1.00 96.94 107 HIS A C 1
ATOM 815 O O . HIS A 1 107 ? -8.435 -4.202 -5.853 1.00 96.94 107 HIS A O 1
ATOM 821 N N . VAL A 1 108 ? -6.545 -3.903 -4.694 1.00 97.38 108 VAL A N 1
ATOM 822 C CA . VAL A 1 108 ? -6.012 -2.855 -5.577 1.00 97.38 108 VAL A CA 1
ATOM 823 C C . VAL A 1 108 ? -4.864 -3.392 -6.416 1.00 97.38 108 VAL A C 1
ATOM 825 O O . VAL A 1 108 ? -3.763 -3.597 -5.918 1.00 97.38 108 VAL A O 1
ATOM 828 N N . TYR A 1 109 ? -5.101 -3.570 -7.713 1.00 97.06 109 TYR A N 1
ATOM 829 C CA . TYR A 1 109 ? -4.078 -3.945 -8.688 1.00 97.06 109 TYR A CA 1
ATOM 830 C C . TYR A 1 109 ? -3.935 -2.817 -9.704 1.00 97.06 109 TYR A C 1
ATOM 832 O O . TYR A 1 109 ? -4.842 -2.559 -10.493 1.00 97.06 109 TYR A O 1
ATOM 840 N N . VAL A 1 110 ? -2.809 -2.108 -9.679 1.00 95.44 110 VAL A N 1
ATOM 841 C CA . VAL A 1 110 ? -2.596 -0.925 -10.525 1.00 95.44 110 VAL A CA 1
ATOM 842 C C . VAL A 1 110 ? -1.312 -1.042 -11.338 1.00 95.44 110 VAL A C 1
ATOM 844 O O . VAL A 1 110 ? -0.415 -1.815 -11.011 1.00 95.44 110 VAL A O 1
ATOM 847 N N . ARG A 1 111 ? -1.221 -0.254 -12.418 1.00 94.50 111 ARG A N 1
ATOM 848 C CA . ARG A 1 111 ? -0.049 -0.216 -13.315 1.00 94.50 111 ARG A CA 1
ATOM 849 C C . ARG A 1 111 ? 0.215 -1.591 -13.939 1.00 94.50 111 ARG A C 1
ATOM 851 O O . ARG A 1 111 ? -0.742 -2.253 -14.343 1.00 94.50 111 ARG A O 1
ATOM 858 N N . GLY A 1 112 ? 1.472 -2.033 -14.007 1.00 93.81 112 GLY A N 1
ATOM 859 C CA . GLY A 1 112 ? 1.833 -3.340 -14.558 1.00 93.81 112 GLY A CA 1
ATOM 860 C C . GLY A 1 112 ? 1.205 -4.513 -13.799 1.00 93.81 112 GLY A C 1
ATOM 861 O O . GLY A 1 112 ? 0.955 -5.563 -14.389 1.00 93.81 112 GLY A O 1
ATOM 862 N N . ALA A 1 113 ? 0.842 -4.319 -12.525 1.00 95.69 113 ALA A N 1
ATOM 863 C CA . ALA A 1 113 ? 0.262 -5.359 -11.679 1.00 95.69 113 ALA A CA 1
ATOM 864 C C . ALA A 1 113 ? -1.211 -5.685 -11.983 1.00 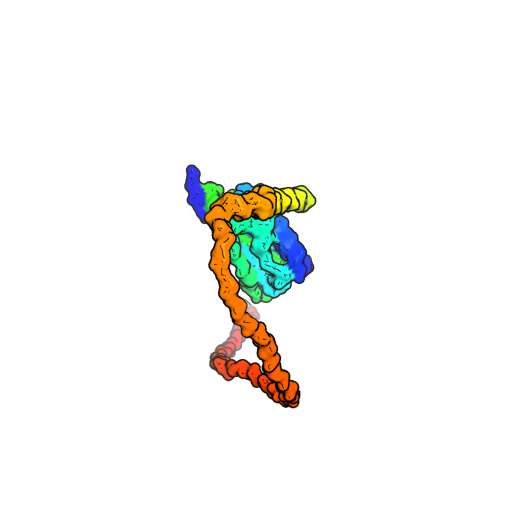95.69 113 ALA A C 1
ATOM 866 O O . ALA A 1 113 ? -1.721 -6.677 -11.461 1.00 95.69 113 ALA A O 1
ATOM 867 N N . ARG A 1 114 ? -1.891 -4.915 -12.849 1.00 93.31 114 ARG A N 1
ATOM 868 C CA . ARG A 1 114 ? -3.268 -5.206 -13.305 1.00 93.31 114 ARG A CA 1
ATOM 869 C C . ARG A 1 114 ? -3.409 -6.613 -13.897 1.00 93.31 114 ARG A C 1
ATOM 871 O O . ARG A 1 114 ? -4.433 -7.261 -13.709 1.00 93.31 114 ARG A O 1
ATOM 878 N N . HIS A 1 115 ? -2.356 -7.113 -14.539 1.00 90.19 115 HIS A N 1
ATOM 879 C CA . HIS A 1 115 ? -2.336 -8.435 -15.168 1.00 90.19 115 HIS A CA 1
ATOM 880 C C . HIS A 1 115 ? -2.321 -9.598 -14.166 1.00 90.19 115 HIS A C 1
ATOM 882 O O . HIS A 1 115 ? -2.630 -10.721 -14.544 1.00 90.19 115 HIS A O 1
ATOM 888 N N . LEU A 1 116 ? -1.984 -9.358 -12.891 1.00 91.81 116 LEU A N 1
ATOM 889 C CA . LEU A 1 116 ? -1.912 -10.426 -11.886 1.00 91.81 116 LEU A CA 1
ATOM 890 C C . LEU A 1 116 ? -3.290 -11.004 -11.538 1.00 91.81 116 LEU A C 1
ATOM 892 O O . LEU A 1 116 ? -3.378 -12.152 -11.107 1.00 91.81 116 LEU A O 1
ATOM 896 N N . ARG A 1 117 ? -4.347 -10.195 -11.665 1.00 89.44 117 ARG A N 1
ATOM 897 C CA . ARG A 1 117 ? -5.732 -10.552 -11.332 1.00 89.44 117 ARG A CA 1
ATOM 898 C C . ARG A 1 117 ? -6.708 -9.816 -12.248 1.00 89.44 117 ARG A C 1
ATOM 900 O O . ARG A 1 117 ? -7.339 -8.860 -11.798 1.00 89.44 117 ARG A O 1
ATOM 907 N N . PRO A 1 118 ? -6.850 -10.229 -13.518 1.00 85.94 118 PRO A N 1
ATOM 908 C CA . PRO A 1 118 ? -7.749 -9.555 -14.458 1.00 85.94 118 PRO A CA 1
ATOM 909 C C . PRO A 1 118 ? -9.201 -9.505 -13.953 1.00 85.94 118 PRO A C 1
ATOM 911 O O . PRO A 1 118 ? -9.904 -8.533 -14.200 1.00 85.94 118 PRO A O 1
ATOM 914 N N . ASP A 1 119 ? -9.617 -10.488 -13.155 1.00 88.19 119 ASP A N 1
ATOM 915 C CA . ASP A 1 119 ? -10.935 -10.573 -12.523 1.00 88.19 119 ASP A CA 1
ATOM 916 C C . ASP A 1 119 ? -11.163 -9.568 -11.373 1.00 88.19 119 ASP A C 1
ATOM 918 O O . ASP A 1 119 ? -12.305 -9.290 -11.018 1.00 88.19 119 ASP A O 1
ATOM 922 N N . LYS A 1 120 ? -10.095 -9.012 -10.780 1.00 80.62 120 LYS A N 1
ATOM 923 C CA . LYS A 1 120 ? -10.160 -8.041 -9.664 1.00 80.62 120 LYS A CA 1
ATOM 924 C C . LYS A 1 120 ? -9.451 -6.715 -9.949 1.00 80.62 120 LYS A C 1
ATOM 926 O O . LYS A 1 120 ? -9.386 -5.858 -9.074 1.00 80.62 120 LYS A O 1
ATOM 931 N N . ALA A 1 121 ? -8.906 -6.538 -11.149 1.00 78.81 121 ALA A N 1
ATOM 932 C CA . ALA A 1 121 ? -8.200 -5.323 -11.553 1.00 78.81 121 ALA A CA 1
ATOM 933 C C . ALA A 1 121 ? -9.138 -4.211 -12.053 1.00 78.81 121 ALA A C 1
ATOM 935 O O . ALA A 1 121 ? -8.688 -3.081 -12.256 1.00 78.81 121 ALA A O 1
ATOM 936 N N . ALA A 1 122 ? -10.426 -4.514 -12.246 1.00 82.88 122 ALA A N 1
ATOM 937 C CA . ALA A 1 122 ? -11.446 -3.531 -12.585 1.00 82.88 122 ALA A CA 1
ATOM 938 C C . ALA A 1 122 ? -11.710 -2.613 -11.379 1.00 82.88 122 ALA A C 1
ATOM 940 O O . ALA A 1 122 ? -12.482 -2.933 -10.478 1.00 82.88 122 ALA A O 1
ATOM 941 N N . LEU A 1 123 ? -11.018 -1.477 -11.356 1.00 84.25 123 LEU A N 1
ATOM 942 C CA . LEU A 1 123 ? -11.219 -0.401 -10.392 1.00 84.25 123 LEU A CA 1
ATOM 943 C C . LEU A 1 123 ? -12.001 0.739 -11.056 1.00 84.25 123 LEU A C 1
ATOM 945 O O . LEU A 1 123 ? -11.860 0.936 -12.268 1.00 84.25 123 LEU A O 1
ATOM 949 N N . PRO A 1 124 ? -12.776 1.528 -10.288 1.00 85.38 124 PRO A N 1
ATOM 950 C CA . PRO A 1 124 ? -13.323 2.775 -10.809 1.00 85.38 124 PRO A CA 1
ATOM 951 C C . PRO A 1 124 ? -12.185 3.675 -11.327 1.00 85.38 124 PRO A C 1
ATOM 953 O O . PRO A 1 124 ? -11.056 3.576 -10.829 1.00 85.38 124 PRO A O 1
ATOM 956 N N . PRO A 1 125 ? -12.448 4.552 -12.315 1.00 86.12 125 PRO A N 1
ATOM 957 C CA . PRO A 1 125 ? -11.437 5.459 -12.843 1.00 86.12 125 PRO A CA 1
ATOM 958 C C . PRO A 1 125 ? -10.749 6.238 -11.719 1.00 86.12 125 PRO A C 1
ATOM 960 O O . PRO A 1 125 ? -11.392 6.924 -10.924 1.00 86.12 125 PRO A O 1
ATOM 963 N N . VAL A 1 126 ? -9.424 6.113 -11.643 1.00 89.06 126 VAL A N 1
ATOM 964 C CA . VAL A 1 126 ? -8.617 6.788 -10.625 1.00 89.06 126 VAL A CA 1
ATOM 965 C C . VAL A 1 126 ? -8.115 8.111 -11.186 1.00 89.06 126 VAL A C 1
ATOM 967 O O . VAL A 1 126 ? -7.325 8.122 -12.128 1.00 89.06 126 VAL A O 1
ATOM 970 N N . ASN A 1 127 ? -8.521 9.216 -10.563 1.00 94.06 127 ASN A N 1
ATOM 971 C CA . ASN A 1 127 ? -7.865 10.506 -10.746 1.00 94.06 127 ASN A CA 1
ATOM 972 C C . ASN A 1 127 ? -6.615 10.555 -9.846 1.00 94.06 127 ASN A C 1
ATOM 974 O O . ASN A 1 127 ? -6.728 10.633 -8.619 1.00 94.06 127 ASN A O 1
ATOM 978 N N . TRP A 1 128 ? -5.434 10.450 -10.460 1.00 92.88 128 TRP A N 1
ATOM 979 C CA . TRP A 1 128 ? -4.154 10.385 -9.749 1.00 92.88 128 TRP A CA 1
ATOM 980 C C . TRP A 1 128 ? -3.774 11.703 -9.080 1.00 92.88 128 TRP A C 1
ATOM 982 O O . TRP A 1 128 ? -3.222 11.663 -7.986 1.00 92.88 128 TRP A O 1
ATOM 992 N N . ASP A 1 129 ? -4.119 12.840 -9.677 1.00 95.25 129 ASP A N 1
ATOM 993 C CA . ASP A 1 129 ? -3.809 14.156 -9.114 1.00 95.25 129 ASP A CA 1
ATOM 994 C C . ASP A 1 129 ? -4.595 14.364 -7.818 1.00 95.25 129 ASP A C 1
ATOM 996 O O . ASP A 1 129 ? -4.016 14.563 -6.755 1.00 95.25 129 ASP A O 1
ATOM 1000 N N . SER A 1 130 ? -5.906 14.106 -7.857 1.00 95.25 130 SER A N 1
ATOM 1001 C CA . SER A 1 130 ? -6.763 14.133 -6.664 1.00 95.25 130 SER A CA 1
ATOM 1002 C C . SER A 1 130 ? -6.296 13.161 -5.571 1.00 95.25 130 SER A C 1
ATOM 1004 O O . SER A 1 130 ? -6.440 13.433 -4.374 1.00 95.25 130 SER A O 1
ATOM 1006 N N . LEU A 1 131 ? -5.768 11.996 -5.960 1.00 95.25 131 LEU A N 1
ATOM 1007 C CA . LEU A 1 131 ? -5.207 11.035 -5.016 1.00 95.25 131 LEU A CA 1
ATOM 1008 C C . LEU A 1 131 ? -3.916 11.562 -4.381 1.00 95.25 131 LEU A C 1
ATOM 1010 O O . LEU A 1 131 ? -3.753 11.427 -3.170 1.00 95.25 131 LEU A O 1
ATOM 1014 N N . ASN A 1 132 ? -3.027 12.162 -5.169 1.00 96.31 132 ASN A N 1
ATOM 1015 C CA . ASN A 1 132 ? -1.774 12.734 -4.688 1.00 96.31 132 ASN A CA 1
ATOM 1016 C C . ASN A 1 132 ? -2.029 13.914 -3.744 1.00 96.31 132 ASN A C 1
ATOM 1018 O O . ASN A 1 132 ? -1.493 13.913 -2.638 1.00 96.31 132 ASN A O 1
ATOM 1022 N N . ASP A 1 133 ? -2.959 14.808 -4.082 1.00 96.44 133 ASP A N 1
ATOM 1023 C CA . ASP A 1 133 ? -3.393 15.898 -3.197 1.00 96.44 133 ASP A CA 1
ATOM 1024 C C . ASP A 1 133 ? -3.938 15.366 -1.863 1.00 96.44 133 ASP A C 1
ATOM 1026 O O . ASP A 1 133 ? -3.747 15.941 -0.788 1.00 96.44 133 ASP A O 1
ATOM 1030 N N . TRP A 1 134 ? -4.669 14.248 -1.905 1.00 95.69 134 TRP A N 1
ATOM 1031 C CA . TRP A 1 134 ? -5.134 13.581 -0.692 1.00 95.69 134 TRP A CA 1
ATOM 1032 C C . TRP A 1 134 ? -3.965 13.002 0.117 1.00 95.69 134 TRP A C 1
ATOM 1034 O O . TRP A 1 134 ? -3.924 13.209 1.330 1.00 95.69 134 TRP A O 1
ATOM 1044 N N . ILE A 1 135 ? -3.006 12.327 -0.527 1.00 95.69 135 ILE A N 1
ATOM 1045 C CA . ILE A 1 135 ? -1.812 11.767 0.128 1.00 95.69 135 ILE A CA 1
ATOM 1046 C C . ILE A 1 135 ? -1.025 12.872 0.834 1.00 95.69 135 ILE A C 1
ATOM 1048 O O . ILE A 1 135 ? -0.657 12.713 1.998 1.00 95.69 135 ILE A O 1
ATOM 1052 N N . GLU A 1 136 ? -0.790 13.994 0.159 1.00 95.31 136 GLU A N 1
ATOM 1053 C CA . GLU A 1 136 ? -0.046 15.126 0.709 1.00 95.31 136 GLU A CA 1
ATOM 1054 C C . GLU A 1 136 ? -0.733 15.707 1.944 1.00 95.31 136 GLU A C 1
ATOM 1056 O O . GLU A 1 136 ? -0.093 15.864 2.988 1.00 95.31 136 GLU A O 1
ATOM 1061 N N . ARG A 1 137 ? -2.055 15.916 1.881 1.00 94.19 137 ARG A N 1
ATOM 1062 C CA . ARG A 1 137 ? -2.847 16.359 3.038 1.00 94.19 137 ARG A CA 1
ATOM 1063 C C . ARG A 1 137 ? -2.774 15.376 4.203 1.00 94.19 137 ARG A C 1
ATOM 1065 O O . ARG A 1 137 ? -2.596 15.796 5.347 1.00 94.19 137 ARG A O 1
ATOM 1072 N N . GLN A 1 138 ? -2.868 14.072 3.936 1.00 91.81 138 GLN A N 1
ATOM 1073 C CA . GLN A 1 138 ? -2.722 13.058 4.983 1.00 91.81 138 GLN A CA 1
ATOM 1074 C C . GLN A 1 138 ? -1.337 13.126 5.627 1.00 91.81 138 GLN A C 1
ATOM 1076 O O . GLN A 1 138 ? -1.233 13.211 6.851 1.00 91.81 138 GLN A O 1
ATOM 1081 N N . MET A 1 139 ? -0.272 13.157 4.825 1.00 91.88 139 MET A N 1
ATOM 1082 C CA . MET A 1 139 ? 1.101 13.240 5.325 1.00 91.88 139 MET A CA 1
ATOM 1083 C C . MET A 1 139 ? 1.340 14.511 6.148 1.00 91.88 139 MET A C 1
ATOM 1085 O O . MET A 1 139 ? 1.996 14.446 7.189 1.00 91.88 139 MET A O 1
ATOM 1089 N N . GLN A 1 140 ? 0.788 15.648 5.723 1.00 91.25 140 GLN A N 1
ATOM 1090 C CA . GLN A 1 140 ? 0.885 16.908 6.453 1.00 91.25 140 GLN A CA 1
ATOM 1091 C C . GLN A 1 140 ? 0.173 16.829 7.810 1.00 91.25 140 GLN A C 1
ATOM 1093 O O . GLN A 1 140 ? 0.781 17.137 8.834 1.00 91.25 140 GLN A O 1
ATOM 1098 N N . SER A 1 141 ? -1.045 16.281 7.851 1.00 88.50 141 SER A N 1
ATOM 1099 C CA . SER A 1 141 ? -1.786 16.094 9.107 1.00 88.50 141 SER A CA 1
ATOM 1100 C C . SER A 1 141 ? -1.035 15.217 10.121 1.00 88.50 141 SER A C 1
ATOM 1102 O O . SER A 1 141 ? -1.102 15.434 11.332 1.00 88.50 141 SER A O 1
ATOM 1104 N N . TRP A 1 142 ? -0.303 14.200 9.651 1.00 83.50 142 TRP A N 1
ATOM 1105 C CA . TRP A 1 142 ? 0.495 13.331 10.516 1.00 83.50 142 TRP A CA 1
ATOM 1106 C C . TRP A 1 142 ? 1.773 14.012 10.995 1.00 83.50 142 TRP A C 1
ATOM 1108 O O . TRP A 1 142 ? 2.173 13.814 12.144 1.00 83.50 142 TRP A O 1
ATOM 1118 N N . ARG A 1 143 ? 2.401 14.841 10.152 1.00 84.38 143 ARG A N 1
ATOM 1119 C CA . ARG A 1 143 ? 3.540 15.676 10.555 1.00 84.38 143 ARG A CA 1
ATOM 1120 C C . ARG A 1 143 ? 3.138 16.653 11.652 1.00 84.38 143 ARG A C 1
ATOM 1122 O O . ARG A 1 143 ? 3.842 16.729 12.653 1.00 84.38 143 ARG A O 1
ATOM 1129 N N . GLU A 1 144 ? 2.003 17.323 11.499 1.00 87.25 144 GLU A N 1
ATOM 1130 C CA . GLU A 1 144 ? 1.475 18.270 12.485 1.00 87.25 144 GLU A CA 1
ATOM 1131 C C . GLU A 1 144 ? 1.137 17.578 13.805 1.00 87.25 144 GLU A C 1
ATOM 1133 O O . GLU A 1 144 ? 1.605 18.007 14.857 1.00 87.25 144 GLU A O 1
ATOM 1138 N N . ARG A 1 145 ? 0.426 16.441 13.766 1.00 83.81 145 ARG A N 1
ATOM 1139 C CA . ARG A 1 145 ? 0.147 15.635 14.969 1.00 83.81 145 ARG A CA 1
ATOM 1140 C C . ARG A 1 145 ? 1.424 15.201 15.684 1.00 83.81 145 ARG A C 1
ATOM 1142 O O . ARG A 1 145 ? 1.518 15.311 16.904 1.00 83.81 145 ARG A O 1
ATOM 1149 N N . ARG A 1 146 ? 2.435 14.758 14.932 1.00 79.00 146 ARG A N 1
ATOM 1150 C CA . ARG A 1 146 ? 3.732 14.356 15.492 1.00 79.00 146 ARG A CA 1
ATOM 1151 C C . ARG A 1 146 ? 4.508 15.544 16.068 1.00 79.00 146 ARG A C 1
ATOM 1153 O O . ARG A 1 146 ? 5.129 15.402 17.116 1.00 79.00 146 ARG A O 1
ATOM 1160 N N . GLN A 1 147 ? 4.473 16.707 15.417 1.00 82.00 147 GLN A N 1
ATOM 1161 C CA . GLN A 1 147 ? 5.073 17.938 15.940 1.00 82.00 147 GLN A CA 1
ATOM 1162 C C . GLN A 1 147 ? 4.383 18.389 17.229 1.00 82.00 147 GLN A C 1
ATOM 1164 O O . GLN A 1 147 ? 5.072 18.675 18.204 1.00 82.00 147 GLN A O 1
ATOM 1169 N N . ALA A 1 148 ? 3.049 18.375 17.270 1.00 79.81 148 ALA A N 1
ATOM 1170 C CA . ALA A 1 148 ? 2.273 18.702 18.463 1.00 79.81 148 ALA A CA 1
ATOM 1171 C C . ALA A 1 148 ? 2.583 17.744 19.625 1.00 79.81 148 ALA A C 1
ATOM 1173 O O . ALA A 1 148 ? 2.824 18.191 20.744 1.00 79.81 148 ALA A O 1
ATOM 1174 N N . GLN A 1 149 ? 2.665 16.437 19.354 1.00 78.62 149 GLN A N 1
ATOM 1175 C CA . GLN A 1 149 ? 3.033 15.436 20.357 1.00 78.62 149 GLN A CA 1
ATOM 1176 C C . GLN A 1 149 ? 4.457 15.652 20.889 1.00 78.62 149 GLN A C 1
ATOM 1178 O O . GLN A 1 149 ? 4.676 15.629 22.098 1.00 78.62 149 GLN A O 1
ATOM 1183 N N . ASN A 1 150 ? 5.425 15.915 20.007 1.00 79.62 150 ASN A N 1
ATOM 1184 C CA . ASN A 1 150 ? 6.801 16.208 20.413 1.00 79.62 150 ASN A CA 1
ATOM 1185 C C . ASN A 1 150 ? 6.900 17.510 21.222 1.00 79.62 150 ASN A C 1
ATOM 1187 O O . ASN A 1 150 ? 7.656 17.571 22.187 1.00 79.62 150 ASN A O 1
ATOM 1191 N N . GLN A 1 151 ? 6.130 18.537 20.853 1.00 80.12 151 GLN A N 1
ATOM 1192 C CA . GLN A 1 151 ? 6.073 19.808 21.572 1.00 80.12 151 GLN A CA 1
ATOM 1193 C C . GLN A 1 151 ? 5.469 19.637 22.973 1.00 80.12 151 GLN A C 1
ATOM 1195 O O . GLN A 1 151 ? 5.962 20.240 23.922 1.00 80.12 151 GLN A O 1
ATOM 1200 N N . ALA A 1 152 ? 4.440 18.796 23.119 1.00 77.19 152 ALA A N 1
ATOM 1201 C CA . ALA A 1 152 ? 3.811 18.490 24.404 1.00 77.19 152 ALA A CA 1
ATOM 1202 C C . ALA A 1 152 ? 4.723 17.687 25.352 1.00 77.19 152 ALA A C 1
ATOM 1204 O O . ALA A 1 152 ? 4.572 17.769 26.567 1.00 77.19 152 ALA A O 1
ATOM 1205 N N . LEU A 1 153 ? 5.684 16.934 24.806 1.00 77.19 153 LEU A N 1
ATOM 1206 C CA . LEU A 1 153 ? 6.687 16.191 25.576 1.00 77.19 153 LEU A CA 1
ATOM 1207 C C . LEU A 1 153 ? 7.849 17.069 26.074 1.00 77.19 153 LEU A C 1
ATOM 1209 O O . LEU A 1 153 ? 8.670 16.597 26.864 1.00 77.19 153 LEU A O 1
ATOM 1213 N N . LEU A 1 154 ? 7.952 18.330 25.634 1.00 72.06 154 LEU A N 1
ATOM 1214 C CA . LEU A 1 154 ? 8.983 19.236 26.137 1.00 72.06 154 LEU A CA 1
ATOM 1215 C C . LEU A 1 154 ? 8.686 19.599 27.599 1.00 72.06 154 LEU A C 1
ATOM 1217 O O . LEU A 1 154 ? 7.569 20.021 27.908 1.00 72.06 154 LEU A O 1
ATOM 1221 N N . PRO A 1 155 ? 9.675 19.500 28.508 1.00 74.19 155 PRO A N 1
ATOM 1222 C CA . PRO A 1 155 ? 9.479 19.950 29.876 1.00 74.19 155 PRO A CA 1
ATOM 1223 C C . PRO A 1 155 ? 9.117 21.443 29.873 1.00 74.19 155 PRO A C 1
ATOM 1225 O O . PRO A 1 155 ? 9.654 22.195 29.046 1.00 74.19 155 PRO A O 1
ATOM 1228 N N . PRO A 1 156 ? 8.245 21.904 30.793 1.00 73.31 156 PRO A N 1
ATOM 1229 C CA . PRO A 1 156 ? 7.929 23.320 30.896 1.00 73.31 156 PRO A CA 1
ATOM 1230 C C . PRO A 1 156 ? 9.238 24.096 31.021 1.00 73.31 156 PRO A C 1
ATOM 1232 O O . PRO A 1 156 ? 10.112 23.736 31.819 1.00 73.31 156 PRO A O 1
ATOM 1235 N N . ARG A 1 157 ? 9.402 25.140 30.196 1.00 69.19 157 ARG A N 1
ATOM 1236 C CA . ARG A 1 157 ? 10.565 26.026 30.288 1.00 69.19 157 ARG A CA 1
ATOM 1237 C C . ARG A 1 157 ? 10.626 26.503 31.730 1.00 69.19 157 ARG A C 1
ATOM 1239 O O . ARG A 1 157 ? 9.749 27.251 32.154 1.00 69.19 157 ARG A O 1
ATOM 1246 N N . ARG A 1 158 ? 11.634 26.052 32.490 1.00 62.75 158 ARG A N 1
ATOM 1247 C CA . ARG A 1 158 ? 11.896 26.596 33.823 1.00 62.75 158 ARG A CA 1
ATOM 1248 C C . ARG A 1 158 ? 11.979 28.101 33.632 1.00 62.75 158 ARG A C 1
ATOM 1250 O O . ARG A 1 158 ? 12.899 28.570 32.957 1.00 62.75 158 ARG A O 1
ATOM 1257 N N . ALA A 1 159 ? 11.012 28.838 34.177 1.00 59.47 159 ALA A N 1
ATOM 1258 C CA . ALA A 1 159 ? 11.162 30.269 34.327 1.00 59.47 159 ALA A CA 1
ATOM 1259 C C . ALA A 1 159 ? 12.530 30.449 34.986 1.00 59.47 159 ALA A C 1
ATOM 1261 O O . ALA A 1 159 ? 12.806 29.829 36.020 1.00 59.47 159 ALA A O 1
ATOM 1262 N N . ARG A 1 160 ? 13.434 31.194 34.342 1.00 59.53 160 ARG A N 1
ATOM 1263 C CA . ARG A 1 160 ? 14.634 31.662 35.027 1.00 59.53 160 ARG A CA 1
ATOM 1264 C C . ARG A 1 160 ? 14.102 32.539 36.151 1.00 59.53 160 ARG A C 1
ATOM 1266 O O . ARG A 1 160 ? 13.865 33.719 35.935 1.00 59.53 160 ARG A O 1
ATOM 1273 N N . ALA A 1 161 ? 13.849 31.949 37.319 1.00 57.94 161 ALA A N 1
ATOM 1274 C CA . ALA A 1 161 ? 13.715 32.702 38.545 1.00 57.94 161 ALA A CA 1
ATOM 1275 C C . ALA A 1 161 ? 14.999 33.519 38.601 1.00 57.94 161 ALA A C 1
ATOM 1277 O O . ALA A 1 161 ? 16.091 32.942 38.670 1.00 57.94 161 ALA A O 1
ATOM 1278 N N . GLY A 1 162 ? 14.868 34.830 38.410 1.00 57.31 162 GLY A N 1
ATOM 1279 C CA . GLY A 1 162 ? 15.964 35.768 38.515 1.00 57.31 162 GLY A CA 1
ATOM 1280 C C . GLY A 1 162 ? 16.493 35.682 39.932 1.00 57.31 162 GLY A C 1
ATOM 1281 O O . GLY A 1 162 ? 16.048 36.410 40.807 1.00 57.31 162 GLY A O 1
ATOM 1282 N N . ARG A 1 163 ? 17.409 34.746 40.183 1.00 55.72 163 ARG A N 1
ATOM 1283 C CA . ARG A 1 163 ? 18.214 34.767 41.392 1.00 55.72 163 ARG A CA 1
ATOM 1284 C C . ARG A 1 163 ? 19.206 35.886 41.177 1.00 55.72 163 ARG A C 1
ATOM 1286 O O . ARG A 1 163 ? 20.229 35.702 40.515 1.00 55.72 163 ARG A O 1
ATOM 1293 N N . ASN A 1 164 ? 18.848 37.057 41.684 1.00 53.28 164 ASN A N 1
ATOM 1294 C CA . ASN A 1 164 ? 19.801 38.118 41.902 1.00 53.28 164 ASN A CA 1
ATOM 1295 C C . ASN A 1 164 ? 20.923 37.528 42.773 1.00 53.28 164 ASN A C 1
ATOM 1297 O O . ASN A 1 164 ? 20.659 36.919 43.810 1.00 53.28 164 ASN A O 1
ATOM 1301 N N . ARG A 1 165 ? 22.176 37.613 42.314 1.00 53.31 165 ARG A N 1
ATOM 1302 C CA . ARG A 1 165 ? 23.329 36.961 42.967 1.00 53.31 165 ARG A CA 1
ATOM 1303 C C . ARG A 1 165 ? 23.595 37.481 44.390 1.00 53.31 165 ARG A C 1
ATOM 1305 O O . ARG A 1 165 ? 24.414 36.890 45.084 1.00 53.31 165 ARG A O 1
ATOM 1312 N N . TYR A 1 166 ? 22.912 38.544 44.815 1.00 52.28 166 TYR A N 1
ATOM 1313 C CA . TYR A 1 166 ? 23.152 39.248 46.073 1.00 52.28 166 TYR A CA 1
ATOM 1314 C C . TYR A 1 166 ? 22.304 38.782 47.273 1.00 52.28 166 TYR A C 1
ATOM 1316 O O . TYR A 1 166 ? 22.669 39.098 48.400 1.00 52.28 166 TYR A O 1
ATOM 1324 N N . ASP A 1 167 ? 21.263 37.960 47.095 1.00 51.72 167 ASP A N 1
ATOM 1325 C CA . ASP A 1 167 ? 20.388 37.553 48.220 1.00 51.72 167 ASP A CA 1
ATOM 1326 C C . ASP A 1 167 ? 20.904 36.365 49.054 1.00 51.72 167 ASP A C 1
ATOM 1328 O O . ASP A 1 167 ? 20.350 36.034 50.100 1.00 51.72 167 ASP A O 1
ATOM 1332 N N . LEU A 1 168 ? 21.993 35.709 48.644 1.00 47.75 168 LEU A N 1
ATOM 1333 C CA . LEU A 1 168 ? 22.546 34.555 49.372 1.00 47.75 168 LEU A CA 1
ATOM 1334 C C . LEU A 1 168 ? 23.531 34.928 50.495 1.00 47.75 168 LEU A C 1
ATOM 1336 O O . LEU A 1 168 ? 23.993 34.036 51.205 1.00 47.75 168 LEU A O 1
ATOM 1340 N N . CYS A 1 169 ? 23.838 36.217 50.686 1.00 48.09 169 CYS A N 1
ATOM 1341 C CA . CYS A 1 169 ? 24.852 36.670 51.647 1.00 48.09 169 CYS A CA 1
ATOM 1342 C C . CYS A 1 169 ? 24.299 37.104 53.022 1.00 48.09 169 CYS A C 1
ATOM 1344 O O . CYS A 1 169 ? 25.090 37.335 53.929 1.00 48.09 169 CYS A O 1
ATOM 1346 N N . GLN A 1 170 ? 22.977 37.195 53.224 1.00 49.34 170 GLN A N 1
ATOM 1347 C CA . GLN A 1 170 ? 22.417 37.678 54.503 1.00 49.34 170 GLN A CA 1
ATOM 1348 C C . GLN A 1 170 ? 21.842 36.589 55.424 1.00 49.34 170 GLN A C 1
ATOM 1350 O O . GLN A 1 170 ? 21.512 36.873 56.569 1.00 49.34 170 GLN A O 1
ATOM 1355 N N . LEU A 1 171 ? 21.777 35.326 54.986 1.00 47.78 171 LEU A N 1
ATOM 1356 C CA . LEU A 1 171 ? 21.208 34.231 55.793 1.00 47.78 171 LEU A CA 1
ATOM 1357 C C . LEU A 1 171 ? 22.244 33.361 56.519 1.00 47.78 171 LEU A C 1
ATOM 1359 O O . LEU A 1 171 ? 21.891 32.353 57.126 1.00 47.78 171 LEU A O 1
ATOM 1363 N N . ARG A 1 172 ? 23.524 33.739 56.498 1.00 44.56 172 ARG A N 1
ATOM 1364 C CA . ARG A 1 172 ? 24.537 33.133 57.369 1.00 44.56 172 ARG A CA 1
ATOM 1365 C C . ARG A 1 172 ? 25.204 34.228 58.179 1.00 44.56 172 ARG A C 1
ATOM 1367 O O . ARG A 1 172 ? 26.250 34.740 57.799 1.00 44.56 172 ARG A O 1
ATOM 1374 N N . GLY A 1 173 ? 24.575 34.575 59.298 1.00 43.56 173 GLY A N 1
ATOM 1375 C CA . GLY A 1 173 ? 25.248 35.266 60.388 1.00 43.56 173 GLY A CA 1
ATOM 1376 C C . GLY A 1 173 ? 26.404 34.402 60.883 1.00 43.56 173 GLY A C 1
ATOM 1377 O O . GLY A 1 173 ? 26.207 33.497 61.685 1.00 43.56 173 GLY A O 1
ATOM 1378 N N . PHE A 1 174 ? 27.600 34.661 60.367 1.00 38.03 174 PHE A N 1
ATOM 1379 C CA . PHE A 1 174 ? 28.852 34.201 60.945 1.00 38.03 174 PHE A CA 1
ATOM 1380 C C . PHE A 1 174 ? 29.721 35.434 61.160 1.00 38.03 174 PHE A C 1
ATOM 1382 O O . PHE A 1 174 ? 30.223 36.041 60.216 1.00 38.03 174 PHE A O 1
ATOM 1389 N N . SER A 1 175 ? 29.817 35.820 62.432 1.00 37.88 175 SER A N 1
ATOM 1390 C CA . SER A 1 175 ? 30.751 36.819 62.934 1.00 37.88 175 SER A CA 1
ATOM 1391 C C . SER A 1 175 ? 32.176 36.381 62.596 1.00 37.88 175 SER A C 1
ATOM 1393 O O . SER A 1 175 ? 32.574 35.257 62.904 1.00 37.88 175 SER A O 1
ATOM 1395 N N . ALA A 1 176 ? 32.923 37.256 61.929 1.00 36.62 176 ALA A N 1
ATOM 1396 C CA . ALA A 1 176 ? 34.331 37.054 61.647 1.00 36.62 176 ALA A CA 1
ATOM 1397 C C . ALA A 1 176 ? 35.144 37.419 62.896 1.00 36.62 176 ALA A C 1
ATOM 1399 O O . ALA A 1 176 ? 35.419 38.590 63.138 1.00 36.62 176 ALA A O 1
ATOM 1400 N N . HIS A 1 177 ? 35.543 36.409 63.667 1.00 36.91 177 HIS A N 1
ATOM 1401 C CA . HIS A 1 177 ? 36.684 36.499 64.572 1.00 36.91 177 HIS A CA 1
ATOM 1402 C C . HIS A 1 177 ? 37.668 35.371 64.245 1.00 36.91 177 HIS A C 1
ATOM 1404 O O . HIS A 1 177 ? 37.295 34.203 64.227 1.00 36.91 177 HIS A O 1
ATOM 1410 N N . GLU A 1 178 ? 38.892 35.796 63.920 1.00 37.03 178 GLU A N 1
ATOM 1411 C CA . GLU A 1 178 ? 40.193 35.136 64.101 1.00 37.03 178 GLU A CA 1
ATOM 1412 C C . GLU A 1 178 ? 40.296 33.618 63.854 1.00 37.03 178 GLU A C 1
ATOM 1414 O O . GLU A 1 178 ? 39.789 32.797 64.605 1.00 37.03 178 GLU A O 1
ATOM 1419 N N . ASN A 1 179 ? 41.157 33.204 62.920 1.00 34.56 179 ASN A N 1
ATOM 1420 C CA . ASN A 1 179 ? 42.581 33.042 63.233 1.00 34.56 179 ASN A CA 1
ATOM 1421 C C . ASN A 1 179 ? 43.348 32.511 62.007 1.00 34.56 179 ASN A C 1
ATOM 1423 O O . ASN A 1 179 ? 43.004 31.508 61.385 1.00 34.56 179 ASN A O 1
ATOM 1427 N N . SER A 1 180 ? 44.419 33.225 61.696 1.00 37.44 180 SER A N 1
ATOM 1428 C CA . SER A 1 180 ? 45.570 32.865 60.875 1.00 37.44 180 SER A CA 1
ATOM 1429 C C . SER A 1 180 ? 46.021 31.403 60.981 1.00 37.44 180 SER A C 1
ATOM 1431 O O . SER A 1 180 ? 46.321 30.930 62.074 1.00 37.44 180 SER A O 1
ATOM 1433 N N . ARG A 1 181 ? 46.179 30.743 59.821 1.00 36.31 181 ARG A N 1
ATOM 1434 C CA . ARG A 1 181 ? 47.236 29.758 59.491 1.00 36.31 181 ARG A CA 1
ATOM 1435 C C . ARG A 1 181 ? 47.094 29.321 58.023 1.00 36.31 181 ARG A C 1
ATOM 1437 O O . ARG A 1 181 ? 46.226 28.526 57.681 1.00 36.31 181 ARG A O 1
ATOM 1444 N N . GLN A 1 182 ? 47.946 29.861 57.153 1.00 39.16 182 GLN A N 1
ATOM 1445 C CA . GLN A 1 182 ? 48.184 29.330 55.805 1.00 39.16 182 GLN A CA 1
ATOM 1446 C C . GLN A 1 182 ? 49.075 28.083 55.890 1.00 39.16 182 GLN A C 1
ATOM 1448 O O . GLN A 1 182 ? 49.995 28.052 56.710 1.00 39.16 182 GLN A O 1
ATOM 1453 N N . PRO A 1 183 ? 48.891 27.118 54.978 1.00 37.84 183 PRO A N 1
ATOM 1454 C CA . PRO A 1 183 ? 50.036 26.415 54.425 1.00 37.84 183 PRO A CA 1
ATOM 1455 C C . PRO A 1 183 ? 50.076 26.526 52.898 1.00 37.84 183 PRO A C 1
ATOM 1457 O O . PRO A 1 183 ? 49.127 26.202 52.184 1.00 37.84 183 PRO A O 1
ATOM 1460 N N . SER A 1 184 ? 51.226 26.992 52.427 1.00 34.34 184 SER A N 1
ATOM 1461 C CA . SER A 1 184 ? 51.682 27.065 51.045 1.00 34.34 184 SER A CA 1
ATOM 1462 C C . SER A 1 184 ? 51.808 25.662 50.442 1.00 34.34 184 SER A C 1
ATOM 1464 O O . SER A 1 184 ? 52.441 24.793 51.038 1.00 34.34 184 SER A O 1
ATOM 1466 N N . ILE A 1 185 ? 51.253 25.438 49.248 1.00 41.84 185 ILE A N 1
ATOM 1467 C CA . ILE A 1 185 ? 51.507 24.228 48.452 1.00 41.84 185 ILE A CA 1
ATOM 1468 C C . ILE A 1 185 ? 51.967 24.668 47.059 1.00 41.84 185 ILE A C 1
ATOM 1470 O O . ILE A 1 185 ? 51.214 25.285 46.307 1.00 41.84 185 ILE A O 1
ATOM 1474 N N . GLU A 1 186 ? 53.227 24.367 46.751 1.00 36.94 186 GLU A N 1
ATOM 1475 C CA . GLU A 1 186 ? 53.877 24.586 45.457 1.00 36.94 186 GLU A CA 1
ATOM 1476 C C . GLU A 1 186 ? 53.428 23.562 44.392 1.00 36.94 186 GLU A C 1
ATOM 1478 O O . GLU A 1 186 ? 53.116 22.412 44.723 1.00 36.94 186 GLU A O 1
ATOM 1483 N N . PRO A 1 187 ? 53.448 23.922 43.094 1.00 38.69 187 PRO A N 1
ATOM 1484 C CA . PRO A 1 187 ? 53.101 23.012 42.009 1.00 38.69 187 PRO A CA 1
ATOM 1485 C C . PRO A 1 187 ? 54.295 22.130 41.602 1.00 38.69 187 PRO A C 1
ATOM 1487 O O . PRO A 1 187 ? 55.319 22.619 41.127 1.00 38.69 187 PRO A O 1
ATOM 1490 N N . ARG A 1 188 ? 54.153 20.802 41.720 1.00 36.97 188 ARG A N 1
ATOM 1491 C CA . ARG A 1 188 ? 55.123 19.837 41.171 1.00 36.97 188 ARG A CA 1
ATOM 1492 C C . ARG A 1 188 ? 54.866 19.564 39.687 1.00 36.97 188 ARG A C 1
ATOM 1494 O O . ARG A 1 188 ? 53.867 18.957 39.314 1.00 36.97 188 ARG A O 1
ATOM 1501 N N . SER A 1 189 ? 55.830 19.956 38.863 1.00 36.16 189 SER A N 1
ATOM 1502 C CA . SER A 1 189 ? 56.063 19.498 37.491 1.00 36.16 189 SER A CA 1
ATOM 1503 C C . SER A 1 189 ? 56.632 18.068 37.454 1.00 36.16 189 SER A C 1
ATOM 1505 O O . SER A 1 189 ? 57.515 17.740 38.244 1.00 36.16 189 SER A O 1
ATOM 1507 N N . GLY A 1 190 ? 56.179 17.240 36.504 1.00 35.91 190 GLY A N 1
ATOM 1508 C CA . GLY A 1 190 ? 56.730 15.909 36.206 1.00 35.91 190 GLY A CA 1
ATOM 1509 C C . GLY A 1 190 ? 56.815 15.649 34.690 1.00 35.91 190 GLY A C 1
ATOM 1510 O O . GLY A 1 190 ? 56.047 16.253 33.940 1.00 35.91 190 GLY A O 1
ATOM 1511 N N . PRO A 1 191 ? 57.771 14.826 34.214 1.00 43.22 191 PRO A N 1
ATOM 1512 C CA . PRO A 1 191 ? 58.438 15.038 32.929 1.00 43.22 191 PRO A CA 1
ATOM 1513 C C . PRO A 1 191 ? 57.850 14.243 31.756 1.00 43.22 191 PRO A C 1
ATOM 1515 O O . PRO A 1 191 ? 57.234 13.192 31.914 1.00 43.22 191 PRO A O 1
ATO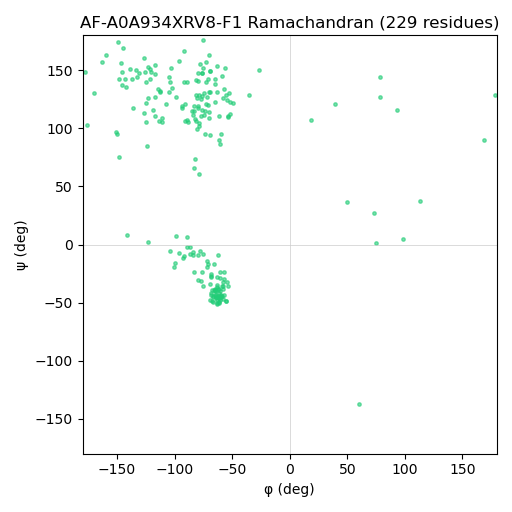M 1518 N N . GLY A 1 192 ? 58.112 14.750 30.549 1.00 33.22 192 GLY A N 1
ATOM 1519 C CA . GLY A 1 192 ? 57.800 14.086 29.291 1.00 33.22 192 GLY A CA 1
ATOM 1520 C C . GLY A 1 192 ? 58.783 12.975 28.914 1.00 33.22 192 GLY A C 1
ATOM 1521 O O . GLY A 1 192 ? 59.963 13.021 29.248 1.00 33.22 192 GLY A O 1
ATOM 1522 N N . HIS A 1 193 ? 58.298 12.031 28.107 1.00 38.28 193 HIS A N 1
ATOM 1523 C CA . HIS A 1 193 ? 59.136 11.165 27.283 1.00 38.28 193 HIS A CA 1
ATOM 1524 C C . HIS A 1 193 ? 58.539 11.036 25.876 1.00 38.28 193 HIS A C 1
ATOM 1526 O O . HIS A 1 193 ? 57.432 10.539 25.679 1.00 38.28 193 HIS A O 1
ATOM 1532 N N . ARG A 1 194 ? 59.301 11.508 24.883 1.00 35.78 194 ARG A N 1
ATOM 1533 C CA . ARG A 1 194 ? 59.132 11.205 23.454 1.00 35.78 194 ARG A CA 1
ATOM 1534 C C . ARG A 1 194 ? 59.742 9.830 23.165 1.00 35.78 194 ARG A C 1
ATOM 1536 O O . ARG A 1 194 ? 60.805 9.537 23.709 1.00 35.78 194 ARG A O 1
ATOM 1543 N N . GLY A 1 195 ? 59.189 9.061 22.219 1.00 30.84 195 GLY A N 1
ATOM 1544 C CA . GLY A 1 195 ? 59.959 7.957 21.632 1.00 30.84 195 GLY A CA 1
ATOM 1545 C C . GLY A 1 195 ? 59.247 6.928 20.748 1.00 30.84 195 GLY A C 1
ATOM 1546 O O . GLY A 1 195 ? 58.946 5.842 21.211 1.00 30.84 195 GLY A O 1
ATOM 1547 N N . ARG A 1 196 ? 59.209 7.226 19.441 1.00 34.12 196 ARG A N 1
ATOM 1548 C CA . ARG A 1 196 ? 59.373 6.316 18.280 1.00 34.12 196 ARG A CA 1
ATOM 1549 C C . ARG A 1 196 ? 58.230 5.406 17.788 1.00 34.12 196 ARG A C 1
ATOM 1551 O O . ARG A 1 196 ? 57.717 4.521 18.454 1.00 34.12 196 ARG A O 1
ATOM 1558 N N . ALA A 1 197 ? 58.005 5.576 16.485 1.00 34.62 197 ALA A N 1
ATOM 1559 C CA . ALA A 1 197 ? 57.247 4.750 15.560 1.00 34.62 197 ALA A CA 1
ATOM 1560 C C . ALA A 1 197 ? 57.897 3.385 15.257 1.00 34.62 197 ALA A C 1
ATOM 1562 O O . ALA A 1 197 ? 59.119 3.301 15.113 1.00 34.62 197 ALA A O 1
ATOM 1563 N N . ARG A 1 198 ? 57.065 2.369 14.981 1.00 36.03 198 ARG A N 1
ATOM 1564 C CA . ARG A 1 198 ? 57.358 1.269 14.043 1.00 36.03 198 ARG A CA 1
ATOM 1565 C C . ARG A 1 198 ? 56.094 0.865 13.268 1.00 36.03 198 ARG A C 1
ATOM 1567 O O . ARG A 1 198 ? 54.990 0.905 13.791 1.00 36.03 198 ARG A O 1
ATOM 1574 N N . ARG A 1 199 ? 56.301 0.547 11.985 1.00 32.88 199 ARG A N 1
ATOM 1575 C CA . ARG A 1 199 ? 55.322 0.154 10.955 1.00 32.88 199 ARG A CA 1
ATOM 1576 C C . ARG A 1 199 ? 55.134 -1.380 10.885 1.00 32.88 199 ARG A C 1
ATOM 1578 O O . ARG A 1 199 ? 56.070 -2.092 11.233 1.00 32.88 199 ARG A O 1
ATOM 1585 N N . ARG A 1 200 ? 54.058 -1.787 10.174 1.00 31.11 200 ARG A N 1
ATOM 1586 C CA . ARG A 1 200 ? 53.724 -3.106 9.544 1.00 31.11 200 ARG A CA 1
ATOM 1587 C C . ARG A 1 200 ? 53.217 -4.170 10.536 1.00 31.11 200 ARG A C 1
ATOM 1589 O O . ARG A 1 200 ? 53.674 -4.168 11.663 1.00 31.11 200 ARG A O 1
ATOM 1596 N N . SER A 1 201 ? 52.270 -5.063 10.230 1.00 33.69 201 SER A N 1
ATOM 1597 C CA . SER A 1 201 ? 51.791 -5.714 8.987 1.00 33.69 201 SER A CA 1
ATOM 1598 C C . SER A 1 201 ? 50.260 -5.959 9.053 1.00 33.69 201 SER A C 1
ATOM 1600 O O . SER A 1 201 ? 49.722 -6.163 10.130 1.00 33.69 201 SER A O 1
ATOM 1602 N N . ARG A 1 202 ? 49.465 -5.717 7.996 1.00 37.50 202 ARG A N 1
ATOM 1603 C CA . ARG A 1 202 ? 48.909 -6.729 7.059 1.00 37.50 202 ARG A CA 1
ATOM 1604 C C . ARG A 1 202 ? 48.915 -8.171 7.578 1.00 37.50 202 ARG A C 1
ATOM 1606 O O . ARG A 1 202 ? 49.979 -8.757 7.570 1.00 37.50 202 ARG A O 1
ATOM 1613 N N . ASP A 1 203 ? 47.733 -8.679 7.920 1.00 35.41 203 ASP A N 1
ATOM 1614 C CA . ASP A 1 203 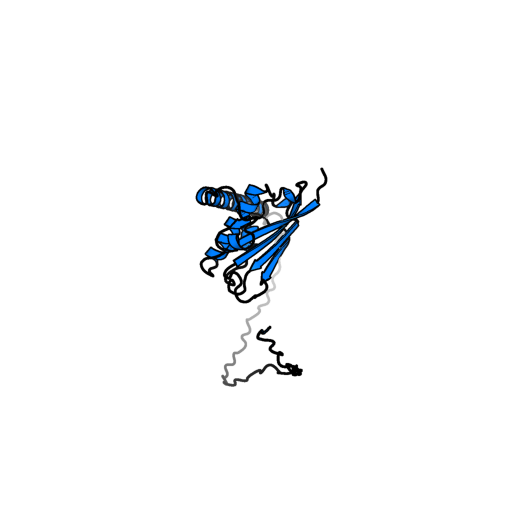? 47.176 -10.023 7.670 1.00 35.41 203 ASP A CA 1
ATOM 1615 C C . ASP A 1 203 ? 45.688 -9.903 8.088 1.00 35.41 203 ASP A C 1
ATOM 1617 O O . ASP A 1 203 ? 45.388 -9.262 9.085 1.00 35.41 203 ASP A O 1
ATOM 1621 N N . GLY A 1 204 ? 44.657 -10.303 7.349 1.00 33.06 204 GLY A N 1
ATOM 1622 C CA . GLY A 1 204 ? 44.561 -11.424 6.427 1.00 33.06 204 GLY A CA 1
ATOM 1623 C C . GLY A 1 204 ? 43.579 -12.479 6.957 1.00 33.06 204 GLY A C 1
ATOM 1624 O O . GLY A 1 204 ? 43.856 -13.662 6.812 1.00 33.06 204 GLY A O 1
ATOM 1625 N N . GLU A 1 205 ? 42.461 -12.101 7.593 1.00 36.19 205 GLU A N 1
ATOM 1626 C CA . GLU A 1 205 ? 41.497 -13.085 8.109 1.00 36.19 205 GLU A CA 1
ATOM 1627 C C . GLU A 1 205 ? 40.594 -13.633 6.993 1.00 36.19 205 GLU A C 1
ATOM 1629 O O . GLU A 1 205 ? 39.649 -13.003 6.516 1.00 36.19 205 GLU A O 1
ATOM 1634 N N . ARG A 1 206 ? 40.938 -14.851 6.559 1.00 34.81 206 ARG A N 1
ATOM 1635 C CA . ARG A 1 206 ? 40.110 -15.747 5.749 1.00 34.81 206 ARG A CA 1
ATOM 1636 C C . ARG A 1 206 ? 39.004 -16.363 6.607 1.00 34.81 206 ARG A C 1
ATOM 1638 O O . ARG A 1 206 ? 39.281 -16.996 7.618 1.00 34.81 206 ARG A O 1
ATOM 1645 N N . LEU A 1 207 ? 37.773 -16.287 6.109 1.00 37.50 207 LEU A N 1
ATOM 1646 C CA . LEU A 1 207 ? 36.633 -17.086 6.568 1.00 37.50 207 LEU A CA 1
ATOM 1647 C C . LEU A 1 207 ? 36.856 -18.590 6.283 1.00 37.50 207 LEU A C 1
ATOM 1649 O O . LEU A 1 207 ? 37.297 -18.934 5.178 1.00 37.50 207 LEU A O 1
ATOM 1653 N N . PRO A 1 208 ? 36.513 -19.506 7.209 1.00 36.47 208 PRO A N 1
ATOM 1654 C CA . PRO A 1 208 ? 36.610 -20.941 6.965 1.00 36.47 208 PRO A CA 1
ATOM 1655 C C . PRO A 1 208 ? 35.473 -21.452 6.063 1.00 36.47 208 PRO A C 1
ATOM 1657 O O . PRO A 1 208 ? 34.288 -21.241 6.314 1.00 36.47 208 PRO A O 1
ATOM 1660 N N . ARG A 1 209 ? 35.859 -22.167 4.999 1.00 36.03 209 ARG A N 1
ATOM 1661 C CA . ARG A 1 209 ? 34.978 -22.913 4.089 1.00 36.03 209 ARG A CA 1
ATOM 1662 C C . ARG A 1 209 ? 34.783 -24.337 4.607 1.00 36.03 209 ARG A C 1
ATOM 1664 O O . ARG A 1 209 ? 35.671 -25.150 4.398 1.00 36.03 209 ARG A O 1
ATOM 1671 N N . HIS A 1 210 ? 33.615 -24.674 5.147 1.00 36.34 210 HIS A N 1
ATOM 1672 C CA . HIS A 1 210 ? 33.165 -26.069 5.232 1.00 36.34 210 HIS A CA 1
ATOM 1673 C C . HIS A 1 210 ? 31.638 -26.159 5.179 1.00 36.34 210 HIS A C 1
ATOM 1675 O O . HIS A 1 210 ? 30.982 -26.071 6.201 1.00 36.34 210 HIS A O 1
ATOM 1681 N N . PHE A 1 211 ? 31.087 -26.386 3.987 1.00 32.59 211 PHE A N 1
ATOM 1682 C CA . PHE A 1 211 ? 29.871 -27.182 3.799 1.00 32.59 211 PHE A CA 1
ATOM 1683 C C . PHE A 1 211 ? 29.96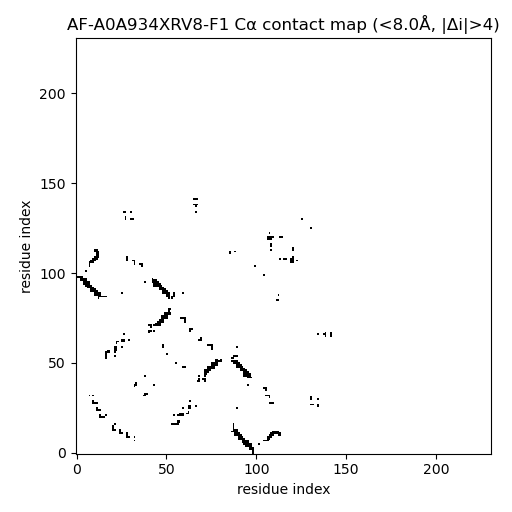0 -27.814 2.404 1.00 32.59 211 PHE A C 1
ATOM 1685 O O . PHE A 1 211 ? 29.728 -27.171 1.382 1.00 32.59 211 PHE A O 1
ATOM 1692 N N . ARG A 1 212 ? 30.411 -29.073 2.354 1.00 33.78 212 ARG A N 1
ATOM 1693 C CA . ARG A 1 212 ? 30.342 -29.915 1.154 1.00 33.78 212 ARG A CA 1
ATOM 1694 C C . ARG A 1 212 ? 28.884 -30.344 0.985 1.00 33.78 212 ARG A C 1
ATOM 1696 O O . ARG A 1 212 ? 28.387 -31.122 1.791 1.00 33.78 212 ARG A O 1
ATOM 1703 N N . ALA A 1 213 ? 28.220 -29.852 -0.056 1.00 34.72 213 ALA A N 1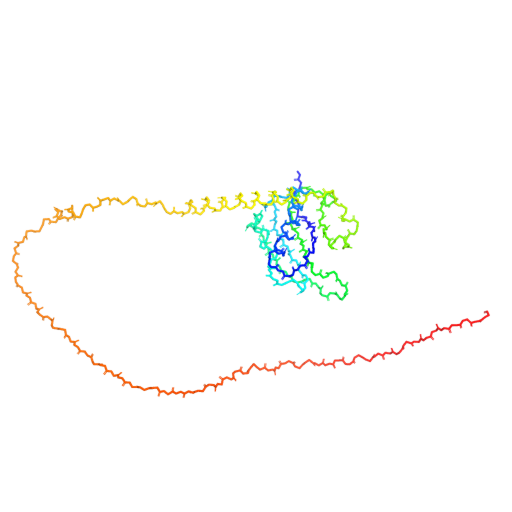
ATOM 1704 C CA . ALA A 1 213 ? 26.952 -30.404 -0.512 1.00 34.72 213 ALA A CA 1
ATOM 1705 C C . ALA A 1 213 ? 27.226 -31.658 -1.357 1.00 34.72 213 ALA A C 1
ATOM 1707 O O . ALA A 1 213 ? 27.889 -31.593 -2.394 1.00 34.72 213 ALA A O 1
ATOM 1708 N N . SER A 1 214 ? 26.734 -32.803 -0.888 1.00 33.34 214 SER A N 1
ATOM 1709 C CA . SER A 1 214 ? 26.715 -34.062 -1.629 1.00 33.34 214 SER A CA 1
ATOM 1710 C C . SER A 1 214 ? 25.708 -33.963 -2.774 1.00 33.34 214 SER A C 1
ATOM 1712 O O . SER A 1 214 ? 24.505 -33.834 -2.564 1.00 33.34 214 SER A O 1
ATOM 1714 N N . MET A 1 215 ? 26.223 -34.001 -3.998 1.00 32.22 215 MET A N 1
ATOM 1715 C CA . MET A 1 215 ? 25.458 -33.965 -5.238 1.00 32.22 215 MET A CA 1
ATOM 1716 C C . MET A 1 215 ? 24.873 -35.362 -5.510 1.00 32.22 215 MET A C 1
ATOM 1718 O O . MET A 1 215 ? 25.591 -36.278 -5.910 1.00 32.22 215 MET A O 1
ATOM 1722 N N . VAL A 1 216 ? 23.569 -35.538 -5.284 1.00 35.78 216 VAL A N 1
ATOM 1723 C CA . VAL A 1 216 ? 22.820 -36.724 -5.728 1.00 35.78 216 VAL A CA 1
ATOM 1724 C C . VAL A 1 216 ? 22.559 -36.583 -7.229 1.00 35.78 216 VAL A C 1
ATOM 1726 O O . VAL A 1 216 ? 21.804 -35.718 -7.666 1.00 35.78 216 VAL A O 1
ATOM 1729 N N . ARG A 1 217 ? 23.212 -37.429 -8.035 1.00 33.34 217 ARG A N 1
ATOM 1730 C CA . ARG A 1 217 ? 22.927 -37.591 -9.469 1.00 33.34 217 ARG A CA 1
ATOM 1731 C C . ARG A 1 217 ? 21.576 -38.286 -9.642 1.00 33.34 217 ARG A C 1
ATOM 1733 O O . ARG A 1 217 ? 21.473 -39.489 -9.415 1.00 33.34 217 ARG A O 1
ATOM 1740 N N . ILE A 1 218 ? 20.566 -37.558 -10.109 1.00 36.25 218 ILE A N 1
ATOM 1741 C CA . ILE A 1 218 ? 19.332 -38.149 -10.637 1.00 36.25 218 ILE A CA 1
ATOM 1742 C C . ILE A 1 218 ? 19.582 -38.493 -12.110 1.00 36.25 218 ILE A C 1
ATOM 1744 O O . ILE A 1 218 ? 19.834 -37.612 -12.930 1.00 36.25 218 ILE A O 1
ATOM 1748 N N . ARG A 1 219 ? 19.563 -39.791 -12.439 1.00 36.97 219 ARG A N 1
ATOM 1749 C CA . ARG A 1 219 ? 19.582 -40.293 -13.820 1.00 36.97 219 ARG A CA 1
ATOM 1750 C C . ARG A 1 219 ? 18.236 -39.988 -14.482 1.00 36.97 219 ARG A C 1
ATOM 1752 O O . ARG A 1 219 ? 17.207 -40.486 -14.035 1.00 36.97 219 ARG A O 1
ATOM 1759 N N . SER A 1 220 ? 18.253 -39.217 -15.562 1.00 36.34 220 SER A N 1
ATOM 1760 C CA . SER A 1 220 ? 17.132 -39.063 -16.488 1.00 36.34 220 SER A CA 1
ATOM 1761 C C . SER A 1 220 ? 16.951 -40.342 -17.321 1.00 36.34 220 SER A C 1
ATOM 1763 O O . SER A 1 220 ? 17.898 -40.839 -17.930 1.00 36.34 220 SER A O 1
ATOM 1765 N N . LYS A 1 221 ? 15.730 -40.893 -17.338 1.00 40.69 221 LYS A N 1
ATOM 1766 C CA . LYS A 1 221 ? 15.282 -41.874 -18.343 1.00 40.69 221 LYS A CA 1
ATOM 1767 C C . LYS A 1 221 ? 14.856 -41.121 -19.616 1.00 40.69 221 LYS A C 1
ATOM 1769 O O . LYS A 1 221 ? 14.248 -40.059 -19.481 1.00 40.69 221 LYS A O 1
ATOM 1774 N N . PRO A 1 222 ? 15.133 -41.637 -20.825 1.00 41.16 222 PRO A N 1
ATOM 1775 C CA . PRO A 1 222 ? 14.680 -41.012 -22.063 1.00 41.16 222 PRO A CA 1
ATOM 1776 C C . PRO A 1 222 ? 13.189 -41.274 -22.324 1.00 41.16 222 PRO A C 1
ATOM 1778 O O . PRO A 1 222 ? 12.652 -42.325 -21.969 1.00 41.16 222 PRO A O 1
ATOM 1781 N N . ALA A 1 223 ? 12.544 -40.289 -22.950 1.00 38.16 223 ALA A N 1
ATOM 1782 C CA . ALA A 1 223 ? 11.154 -40.303 -23.380 1.00 38.16 223 ALA A CA 1
ATOM 1783 C C . ALA A 1 223 ? 10.943 -41.273 -24.555 1.00 38.16 223 ALA A C 1
ATOM 1785 O O . ALA A 1 223 ? 11.668 -41.222 -25.547 1.00 38.16 223 ALA A O 1
ATOM 1786 N N . SER A 1 224 ? 9.928 -42.131 -24.454 1.00 40.84 224 SER A N 1
ATOM 1787 C CA . SER A 1 224 ? 9.409 -42.917 -25.571 1.00 40.84 224 SER A CA 1
ATOM 1788 C C . SER A 1 224 ? 8.558 -42.026 -26.475 1.00 40.84 224 SER A C 1
ATOM 1790 O O . SER A 1 224 ? 7.514 -41.520 -26.064 1.00 40.84 224 SER A O 1
ATOM 1792 N N . SER A 1 225 ? 9.015 -41.844 -27.708 1.00 38.47 225 SER A N 1
ATOM 1793 C CA . SER A 1 225 ? 8.267 -41.266 -28.817 1.00 38.47 225 SER A CA 1
ATOM 1794 C C . SER A 1 225 ? 7.209 -42.250 -29.320 1.00 38.47 225 SER A C 1
ATOM 1796 O O . SER A 1 225 ? 7.555 -43.331 -29.795 1.00 38.47 225 SER A O 1
ATOM 1798 N N . THR A 1 226 ? 5.940 -41.858 -29.293 1.00 39.06 226 THR A N 1
ATOM 1799 C CA . THR A 1 226 ? 4.890 -42.469 -30.118 1.00 39.06 226 THR A CA 1
ATOM 1800 C C . THR A 1 226 ? 4.434 -41.424 -31.116 1.00 39.06 226 THR A C 1
ATOM 1802 O O . THR A 1 226 ? 3.760 -40.460 -30.760 1.00 39.06 226 THR A O 1
ATOM 1805 N N . SER A 1 227 ? 4.837 -41.620 -32.367 1.00 37.72 227 SER A N 1
ATOM 1806 C CA . SER A 1 227 ? 4.301 -40.923 -33.522 1.00 37.72 227 SER A CA 1
ATOM 1807 C C . SER A 1 227 ? 3.817 -41.946 -34.544 1.00 37.72 227 SER A C 1
ATOM 1809 O O . SER A 1 227 ? 4.524 -42.902 -34.858 1.00 37.72 227 SER A O 1
ATOM 1811 N N . THR A 1 228 ? 2.672 -41.599 -35.122 1.00 39.44 228 THR A N 1
ATOM 1812 C CA . THR A 1 228 ? 2.235 -41.884 -36.493 1.00 39.44 228 THR A CA 1
ATOM 1813 C C . THR A 1 228 ? 1.392 -43.139 -36.755 1.00 39.44 228 THR A C 1
ATOM 1815 O O . THR A 1 228 ? 1.810 -44.282 -36.620 1.00 39.44 228 THR A O 1
ATOM 1818 N N . SER A 1 229 ? 0.179 -42.805 -37.192 1.00 40.31 229 SER A N 1
ATOM 1819 C CA . SER A 1 229 ? -0.847 -43.516 -37.950 1.00 40.31 229 SER A CA 1
ATOM 1820 C C . SER A 1 229 ? -0.422 -44.640 -38.904 1.00 40.31 229 SER A C 1
ATOM 1822 O O . SER A 1 229 ? 0.589 -44.537 -39.598 1.00 40.31 229 SER A O 1
ATOM 1824 N N . ARG A 1 230 ? -1.326 -45.621 -39.071 1.00 41.41 230 ARG A N 1
ATOM 1825 C CA . ARG A 1 230 ? -2.041 -45.941 -40.330 1.00 41.41 230 ARG A CA 1
ATOM 1826 C C . ARG A 1 230 ? -3.035 -47.102 -40.133 1.00 41.41 230 ARG A C 1
ATOM 1828 O O . ARG A 1 230 ? -2.733 -48.022 -39.382 1.00 41.41 230 ARG A O 1
ATOM 1835 N N . CYS A 1 231 ? -4.116 -47.021 -40.920 1.00 36.56 231 CYS A N 1
ATOM 1836 C CA . CYS A 1 231 ? -5.244 -47.946 -41.123 1.00 36.56 231 CYS A CA 1
ATOM 1837 C C . CYS A 1 231 ? -6.314 -47.980 -40.028 1.00 36.56 231 CYS A C 1
ATOM 1839 O O . CYS A 1 231 ? -6.017 -48.415 -38.898 1.00 36.56 231 CYS A O 1
#